Protein AF-A0A5N6KL81-F1 (afdb_monomer_lite)

Foldseek 3Di:
DDDDDDDDDDDDDDDDPDDFDDDPVRHGDPDLPDFDFDDDPPPDTDGDPPRPSVVRVVVCVVVVDFDDDDDDDDDDQPVVVVVCCVPPVCVVVCVQVVCLVVQNKDKDFDWDFDDDPVVQQVDPWNPLAPLDDDACVRTPIGTDDMDIDRDDDPDCCQQPVLAQDAPLPDDPPDDDDLNVVNVVRNPVRVVVNCRRVNPVSCVRPNNPDPDDDDQLLDADTPPDDPCRPPPDDNDPPDPVDDDDDDPPPPPPCPDPVSNDDDTDDDPDDDDDDPVVLVSVLLVLLVVLLPDPDPVVSVVVLVVVCVVPVVSSVSNVVSNVVVNVD

Sequence (325 aa):
MAIKRSIILFVYLGSPETSVYTLTEGVPVADPTTSLRLNTFGLGGLMLFQDTQLIETLAHFARERIPERLDFGGLLESAEAEKLAGSNPDHHKLDLFNAIECGEFPSWTASVQVLELKDAESFRWNIFDMTKIWPHTDVPSRPFGKMTLNKNPTNFFADIEQAAFSPSNMVPGIAPSADPVLQARLSSYPDAARYRLGTNYQQLKSNEPHCSVYAPYQRDGLSSINGNYGSDPNYVRSSFGPLAPVTCKVQTVHDIQHELWSGKLTVFTSEVVDDDFENLVRNVAGDLANVKGERVRREAIEIFRRVDEDLAIRIERKIAELSTQ

Secondary structure (DSSP, 8-state):
----------------SSPPPB-TTS-B-S-TT---EE--TTS-PEEPTT-HHHHHHHHHHTT-PPPPPPP------HHHHHHHHHH-TTHHHHHHHHHHHTT---EEEEEEE---HHHHHTSSS-TT-TT----TTTS-EEEEEEEE-----SSHIIIIIT----TT-PPTT----S-HHHHHHHHHHHHHHHHHH-TTGGGSTTT--SSPP--TTS---TT--SGGGTTS-SSTT-TTSPPPP-----------GGG---PPP--------HHHHHHHHHHHHHHHHT---HHHHHHHHHHHHTT-HHHHHHHHHHHHHHH--

Radius of gyration: 30.17 Å; chains: 1; bounding box: 96×44×81 Å

pLDDT: mean 77.96, std 17.03, range [30.94, 95.94]

Structure (mmCIF, N/CA/C/O backbone):
data_AF-A0A5N6KL81-F1
#
_entry.id   AF-A0A5N6KL81-F1
#
loop_
_atom_site.group_PDB
_atom_site.id
_atom_site.type_symbol
_atom_site.label_atom_id
_atom_site.label_alt_id
_atom_site.label_comp_id
_atom_site.label_asym_id
_atom_site.label_entity_id
_atom_site.label_seq_id
_atom_site.pdbx_PDB_ins_code
_atom_site.Cartn_x
_atom_site.Cartn_y
_atom_site.Cartn_z
_atom_site.occupancy
_atom_site.B_iso_or_equiv
_atom_site.auth_seq_id
_atom_site.auth_comp_id
_atom_site.auth_asym_id
_atom_site.auth_atom_id
_atom_site.pdbx_PDB_model_num
ATOM 1 N N . MET A 1 1 ? 61.238 22.436 -32.288 1.00 36.62 1 MET A N 1
ATOM 2 C CA . MET A 1 1 ? 61.017 21.806 -30.969 1.00 36.62 1 MET A CA 1
ATOM 3 C C . MET A 1 1 ? 59.508 21.694 -30.770 1.00 36.62 1 MET A C 1
ATOM 5 O O . MET A 1 1 ? 58.883 22.658 -30.361 1.00 36.62 1 MET A O 1
ATOM 9 N N . ALA A 1 2 ? 58.898 20.593 -31.220 1.00 35.12 2 ALA A N 1
ATOM 10 C CA . ALA A 1 2 ? 57.443 20.416 -31.231 1.00 35.12 2 ALA A CA 1
ATOM 11 C C . ALA A 1 2 ? 57.069 19.311 -30.237 1.00 35.12 2 ALA A C 1
ATOM 13 O O . ALA A 1 2 ? 57.414 18.148 -30.438 1.00 35.12 2 ALA A O 1
ATOM 14 N N . ILE A 1 3 ? 56.412 19.692 -29.144 1.00 37.53 3 ILE A N 1
ATOM 15 C CA . ILE A 1 3 ? 55.943 18.771 -28.108 1.00 37.53 3 ILE A CA 1
ATOM 16 C C . ILE A 1 3 ? 54.668 18.101 -28.637 1.00 37.53 3 ILE A C 1
ATOM 18 O O . ILE A 1 3 ? 53.599 18.708 -28.648 1.00 37.53 3 ILE A O 1
ATOM 22 N N . LYS A 1 4 ? 54.781 16.852 -29.107 1.00 37.50 4 LYS A N 1
ATOM 23 C CA . LYS A 1 4 ? 53.625 15.991 -29.396 1.00 37.50 4 LYS A CA 1
ATOM 24 C C . LYS A 1 4 ? 52.970 15.602 -28.068 1.00 37.50 4 LYS A C 1
ATOM 26 O O . LYS A 1 4 ? 53.532 14.818 -27.311 1.00 37.50 4 LYS A O 1
ATOM 31 N N . ARG A 1 5 ? 51.788 16.154 -27.781 1.00 41.12 5 ARG A N 1
ATOM 32 C CA . ARG A 1 5 ? 50.906 15.660 -26.715 1.00 41.12 5 ARG A CA 1
ATOM 33 C C . ARG A 1 5 ? 50.128 14.463 -27.260 1.00 41.12 5 ARG A C 1
ATOM 35 O O . ARG A 1 5 ? 49.201 14.643 -28.041 1.00 41.12 5 ARG A O 1
ATOM 42 N N . SER A 1 6 ? 50.533 13.255 -26.882 1.00 35.47 6 SER A N 1
ATOM 43 C CA . SER A 1 6 ? 49.749 12.043 -27.127 1.00 35.47 6 SER A CA 1
ATOM 44 C C . SER A 1 6 ? 48.678 11.925 -26.046 1.00 35.47 6 SER A C 1
ATOM 46 O O . SER A 1 6 ? 49.002 11.733 -24.877 1.00 35.47 6 SER A O 1
ATOM 48 N N . ILE A 1 7 ? 47.410 12.063 -26.431 1.00 40.31 7 ILE A N 1
ATOM 49 C CA . ILE A 1 7 ? 46.267 11.664 -25.606 1.00 40.31 7 ILE A CA 1
ATOM 50 C C . ILE A 1 7 ? 46.115 10.154 -25.800 1.00 40.31 7 ILE A C 1
ATOM 52 O O . ILE A 1 7 ? 45.876 9.698 -26.916 1.00 40.31 7 ILE A O 1
ATOM 56 N N . ILE A 1 8 ? 46.320 9.379 -24.736 1.00 40.06 8 ILE A N 1
ATOM 57 C CA . ILE A 1 8 ? 46.104 7.931 -24.745 1.00 40.06 8 ILE A CA 1
ATOM 58 C C . ILE A 1 8 ? 44.643 7.692 -24.362 1.00 40.06 8 ILE A C 1
ATOM 60 O O . ILE A 1 8 ? 44.251 7.945 -23.225 1.00 40.06 8 ILE A O 1
ATOM 64 N N . LEU A 1 9 ? 43.842 7.237 -25.325 1.00 30.94 9 LEU A N 1
ATOM 65 C CA . LEU A 1 9 ? 42.462 6.809 -25.118 1.00 30.94 9 LEU A CA 1
ATOM 66 C C . LEU A 1 9 ? 42.469 5.288 -24.905 1.00 30.94 9 LEU A C 1
ATOM 68 O O . LEU A 1 9 ? 42.697 4.535 -25.851 1.00 30.94 9 LEU A O 1
ATOM 72 N N . PHE A 1 10 ? 42.257 4.828 -23.672 1.00 42.62 10 PHE A N 1
ATOM 73 C CA . PHE A 1 10 ? 42.014 3.411 -23.406 1.00 42.62 10 PHE A CA 1
ATOM 74 C C . PHE A 1 10 ? 40.527 3.124 -23.611 1.00 42.62 10 PHE A C 1
ATOM 76 O O . PHE A 1 10 ? 39.697 3.506 -22.793 1.00 42.62 10 PHE A O 1
ATOM 83 N N . VAL A 1 11 ? 40.194 2.462 -24.719 1.00 39.22 11 VAL A N 1
ATOM 84 C CA . VAL A 1 11 ? 38.863 1.891 -24.948 1.00 39.22 11 VAL A CA 1
ATOM 85 C C . VAL A 1 11 ? 38.923 0.431 -24.509 1.00 39.22 11 VAL A C 1
ATOM 87 O O . VAL A 1 11 ? 39.579 -0.384 -25.156 1.00 39.22 11 VAL A O 1
ATOM 90 N N . TYR A 1 12 ? 38.279 0.104 -23.390 1.00 43.25 12 TYR A N 1
ATOM 91 C CA . TYR A 1 12 ? 38.151 -1.276 -22.926 1.00 43.25 12 TYR A CA 1
ATOM 92 C C . TYR A 1 12 ? 36.928 -1.908 -23.604 1.00 43.25 12 TYR A C 1
ATOM 94 O O . TYR A 1 12 ? 35.789 -1.629 -23.242 1.00 43.25 12 TYR A O 1
ATOM 102 N N . LEU A 1 13 ? 37.164 -2.717 -24.639 1.00 44.97 13 LEU A N 1
ATOM 103 C CA . LEU A 1 13 ? 36.149 -3.543 -25.299 1.00 44.97 13 LEU A CA 1
ATOM 104 C C . LEU A 1 13 ? 36.269 -4.971 -24.757 1.00 44.97 13 LEU A C 1
ATOM 106 O O . LEU A 1 13 ? 37.043 -5.769 -25.278 1.00 44.97 13 LEU A O 1
ATOM 110 N N . GLY A 1 14 ? 35.529 -5.287 -23.698 1.00 43.25 14 GLY A N 1
ATOM 111 C CA . GLY A 1 14 ? 35.444 -6.649 -23.173 1.00 43.25 14 GLY A CA 1
ATOM 112 C C . GLY A 1 14 ? 34.615 -6.720 -21.897 1.00 43.25 14 GLY A C 1
ATOM 113 O O . GLY A 1 14 ? 34.952 -6.065 -20.917 1.00 43.25 14 GLY A O 1
ATOM 114 N N . SER A 1 15 ? 33.535 -7.506 -21.918 1.00 51.66 15 SER A N 1
ATOM 115 C CA . SER A 1 15 ? 32.770 -7.881 -20.723 1.00 51.66 15 SER A CA 1
ATOM 116 C C . SER A 1 15 ? 33.578 -8.913 -19.927 1.00 51.66 15 SER A C 1
ATOM 118 O O . SER A 1 15 ? 33.842 -9.991 -20.464 1.00 51.66 15 SER A O 1
ATOM 120 N N . PRO A 1 16 ? 34.001 -8.620 -18.684 1.00 48.81 16 PRO A N 1
ATOM 121 C CA . PRO A 1 16 ? 34.624 -9.615 -17.823 1.00 48.81 16 PRO A CA 1
ATOM 122 C C . PRO A 1 16 ? 33.540 -10.434 -17.106 1.00 48.81 16 PRO A C 1
ATOM 124 O O . PRO A 1 16 ? 32.509 -9.892 -16.714 1.00 48.81 16 PRO A O 1
ATOM 127 N N . GLU A 1 17 ? 33.804 -11.721 -16.863 1.00 58.31 17 GLU A N 1
ATOM 128 C CA . GLU A 1 17 ? 32.993 -12.601 -15.994 1.00 58.31 17 GLU A CA 1
ATOM 129 C C . GLU A 1 17 ? 32.935 -12.116 -14.527 1.00 58.31 17 GLU A C 1
ATOM 131 O O . GLU A 1 17 ? 32.157 -12.621 -13.721 1.00 58.31 17 GLU A O 1
ATOM 136 N N . THR A 1 18 ? 33.738 -11.110 -14.175 1.00 63.47 18 THR A N 1
ATOM 137 C CA . THR A 1 18 ? 33.759 -10.438 -12.874 1.00 63.47 18 THR A CA 1
ATOM 138 C C . THR A 1 18 ? 33.223 -9.013 -13.000 1.00 63.47 18 THR A C 1
ATOM 140 O O . THR A 1 18 ? 33.783 -8.213 -13.753 1.00 63.47 18 THR A O 1
ATOM 143 N N . SER A 1 19 ? 32.184 -8.676 -12.231 1.00 75.50 19 SER A N 1
ATOM 144 C CA . SER A 1 19 ? 31.631 -7.319 -12.159 1.00 75.50 19 SER A CA 1
ATOM 145 C C . SER A 1 19 ? 32.709 -6.311 -11.744 1.00 75.50 19 SER A C 1
ATOM 147 O O . SER A 1 19 ? 33.263 -6.400 -10.649 1.00 75.50 19 SER A O 1
ATOM 149 N N . VAL A 1 20 ? 33.012 -5.353 -12.622 1.00 83.56 20 VAL A N 1
ATOM 150 C CA . VAL A 1 20 ? 33.947 -4.250 -12.355 1.00 83.56 20 VAL A CA 1
ATOM 151 C C . VAL A 1 20 ? 33.154 -3.069 -11.806 1.00 83.56 20 VAL A C 1
ATOM 153 O O . VAL A 1 20 ? 32.096 -2.745 -12.339 1.00 83.56 20 VAL A O 1
ATOM 156 N N . TYR A 1 21 ? 33.651 -2.427 -10.747 1.00 85.25 21 TYR A N 1
ATOM 157 C CA . TYR A 1 21 ? 33.033 -1.214 -10.215 1.00 85.25 21 TYR A CA 1
ATOM 158 C C . TYR A 1 21 ? 33.169 -0.064 -11.224 1.00 85.25 21 TYR A C 1
ATOM 160 O O . TYR A 1 21 ? 34.264 0.225 -11.717 1.00 85.25 21 TYR A O 1
ATOM 168 N N . THR A 1 22 ? 32.051 0.587 -11.535 1.00 88.06 22 THR A N 1
ATOM 169 C CA . THR A 1 22 ? 31.985 1.702 -12.482 1.00 88.06 22 THR A CA 1
ATOM 170 C C . THR A 1 22 ? 31.224 2.877 -11.883 1.00 88.06 22 THR A C 1
ATOM 172 O O . THR A 1 22 ? 30.391 2.703 -10.995 1.00 88.06 22 THR A O 1
ATOM 175 N N . LEU A 1 23 ? 31.461 4.069 -12.427 1.00 84.38 23 LEU A N 1
ATOM 176 C CA . LEU A 1 23 ? 30.524 5.190 -12.308 1.00 84.38 23 LEU A CA 1
ATOM 177 C C . LEU A 1 23 ? 29.217 4.877 -13.058 1.00 84.38 23 LEU A C 1
ATOM 179 O O . LEU A 1 23 ? 29.181 3.957 -13.882 1.00 84.38 23 LEU A O 1
ATOM 183 N N . THR A 1 24 ? 28.164 5.663 -12.830 1.00 83.19 24 THR A N 1
ATOM 184 C CA . THR A 1 24 ? 26.855 5.512 -13.503 1.00 83.19 24 THR A CA 1
ATOM 185 C C . THR A 1 24 ? 26.972 5.639 -15.024 1.00 83.19 24 THR A C 1
ATOM 187 O O . THR A 1 24 ? 26.259 4.964 -15.759 1.00 83.19 24 THR A O 1
ATOM 190 N N . GLU A 1 25 ? 27.943 6.415 -15.511 1.00 84.38 25 GLU A N 1
ATOM 191 C CA . GLU A 1 25 ? 28.260 6.552 -16.942 1.00 84.38 25 GLU A CA 1
ATOM 192 C C . GLU A 1 25 ? 29.046 5.352 -17.522 1.00 84.38 25 GLU A C 1
ATOM 194 O O . GLU A 1 25 ? 29.465 5.368 -18.679 1.00 84.38 25 GLU A O 1
ATOM 199 N N . GLY A 1 26 ? 29.302 4.309 -16.723 1.00 84.12 26 GLY A N 1
ATOM 200 C CA . GLY A 1 26 ? 29.992 3.087 -17.146 1.00 84.12 26 GLY A CA 1
ATOM 201 C C . GLY A 1 26 ? 31.523 3.176 -17.169 1.00 84.12 26 GLY A C 1
ATOM 202 O O . GLY A 1 26 ? 32.180 2.271 -17.681 1.00 84.12 26 GLY A O 1
ATOM 203 N N . VAL A 1 27 ? 32.119 4.239 -16.616 1.00 84.50 27 VAL A N 1
ATOM 204 C CA . VAL A 1 27 ? 33.583 4.394 -16.528 1.00 84.50 27 VAL A CA 1
ATOM 205 C C . VAL A 1 27 ? 34.137 3.538 -15.379 1.00 84.50 27 VAL A C 1
ATOM 207 O O . VAL A 1 27 ? 33.724 3.754 -14.238 1.00 84.50 27 VAL A O 1
ATOM 210 N N . PRO A 1 28 ? 35.078 2.604 -15.627 1.00 86.88 28 PRO A N 1
ATOM 211 C CA . PRO A 1 28 ? 35.679 1.785 -14.575 1.00 86.88 28 PRO A CA 1
ATOM 212 C C . PRO A 1 28 ? 36.484 2.604 -13.567 1.00 86.88 28 PRO A C 1
ATOM 214 O O . PRO A 1 28 ? 37.264 3.481 -13.944 1.00 86.88 28 PRO A O 1
ATOM 217 N N . VAL A 1 29 ? 36.349 2.260 -12.289 1.00 82.31 29 VAL A N 1
ATOM 218 C CA . VAL A 1 29 ? 37.084 2.876 -11.182 1.00 82.31 29 VAL A CA 1
ATOM 219 C C . VAL A 1 29 ? 37.847 1.794 -10.426 1.00 82.31 29 VAL A C 1
ATOM 221 O O . VAL A 1 29 ? 37.312 0.730 -10.126 1.00 82.31 29 VAL A O 1
ATOM 224 N N . ALA A 1 30 ? 39.115 2.073 -10.122 1.00 80.88 30 ALA A N 1
ATOM 225 C CA . ALA A 1 30 ? 40.011 1.097 -9.506 1.00 80.88 30 ALA A CA 1
ATOM 226 C C . ALA A 1 30 ? 39.645 0.759 -8.049 1.00 80.88 30 ALA A C 1
ATOM 228 O O . ALA A 1 30 ? 39.826 -0.385 -7.643 1.00 80.88 30 ALA A O 1
ATOM 229 N N . ASP A 1 31 ? 39.144 1.728 -7.272 1.00 80.94 31 ASP A N 1
ATOM 230 C CA . ASP A 1 31 ? 38.762 1.520 -5.870 1.00 80.94 31 ASP A CA 1
ATOM 231 C C . ASP A 1 31 ? 37.564 2.412 -5.465 1.00 80.94 31 ASP A C 1
ATOM 233 O O . ASP A 1 31 ? 37.686 3.646 -5.481 1.00 80.94 31 ASP A O 1
ATOM 237 N N . PRO A 1 32 ? 36.419 1.824 -5.056 1.00 81.94 32 PRO A N 1
ATOM 238 C CA . PRO A 1 32 ? 35.216 2.561 -4.665 1.00 81.94 32 PRO A CA 1
ATOM 239 C C . PRO A 1 32 ? 35.374 3.386 -3.378 1.00 81.94 32 PRO A C 1
ATOM 241 O O . PRO A 1 32 ? 34.552 4.260 -3.111 1.00 81.94 32 PRO A O 1
ATOM 244 N N . THR A 1 33 ? 36.407 3.130 -2.571 1.00 82.94 33 THR A N 1
ATOM 245 C CA . THR A 1 33 ? 36.606 3.773 -1.258 1.00 82.94 33 THR A CA 1
ATOM 246 C C . THR A 1 33 ? 37.511 5.003 -1.308 1.00 82.94 33 THR A C 1
ATOM 248 O O . THR A 1 33 ? 37.699 5.696 -0.302 1.00 82.94 33 THR A O 1
ATOM 251 N N . THR A 1 34 ? 38.087 5.288 -2.474 1.00 81.69 34 THR A N 1
ATOM 252 C CA . THR A 1 34 ? 39.051 6.374 -2.637 1.00 81.69 34 THR A CA 1
ATOM 253 C C . THR A 1 34 ? 38.372 7.704 -2.948 1.00 81.69 34 THR A C 1
ATOM 255 O O . THR A 1 34 ? 37.295 7.762 -3.528 1.00 81.69 34 THR A O 1
ATOM 258 N N . SER A 1 35 ? 39.016 8.793 -2.522 1.00 83.12 35 SER A N 1
ATOM 259 C CA . SER A 1 35 ? 38.664 10.157 -2.928 1.00 83.12 35 SER A CA 1
ATOM 260 C C . SER A 1 35 ? 39.922 10.870 -3.404 1.00 83.12 35 SER A C 1
ATOM 262 O O . SER A 1 35 ? 41.006 10.687 -2.839 1.00 83.12 35 SER A O 1
ATOM 264 N N . LEU A 1 36 ? 39.794 11.691 -4.440 1.00 81.06 36 LEU A N 1
ATOM 265 C CA . LEU A 1 36 ? 40.880 12.496 -4.973 1.00 81.06 36 LEU A CA 1
ATOM 266 C C . LEU A 1 36 ? 41.146 13.670 -4.034 1.00 81.06 36 LEU A C 1
ATOM 268 O O . LEU A 1 36 ? 40.322 14.570 -3.852 1.00 81.06 36 LEU A O 1
ATOM 272 N N . ARG A 1 37 ? 42.339 13.668 -3.443 1.00 83.06 37 ARG A N 1
ATOM 273 C CA . ARG A 1 37 ? 42.781 14.697 -2.501 1.00 83.06 37 ARG A CA 1
ATOM 274 C C . ARG A 1 37 ? 44.093 15.307 -2.958 1.00 83.06 37 ARG A C 1
ATOM 276 O O . ARG A 1 37 ? 44.993 14.603 -3.412 1.00 83.06 37 ARG A O 1
ATOM 283 N N . LEU A 1 38 ? 44.226 16.617 -2.787 1.00 78.62 38 LEU A N 1
ATOM 284 C CA . LEU A 1 38 ? 45.513 17.290 -2.864 1.00 78.62 38 LEU A CA 1
ATOM 285 C C . LEU A 1 38 ? 46.236 17.091 -1.533 1.00 78.62 38 LEU A C 1
ATOM 287 O O . LEU A 1 38 ? 45.752 17.525 -0.487 1.00 78.62 38 LEU A O 1
ATOM 291 N N . ASN A 1 39 ? 47.392 16.433 -1.568 1.00 71.88 39 ASN A N 1
ATOM 292 C CA . ASN A 1 39 ? 48.193 16.228 -0.369 1.00 71.88 39 ASN A CA 1
ATOM 293 C C . ASN A 1 39 ? 48.856 17.548 0.055 1.00 71.88 39 ASN A C 1
ATOM 295 O O . ASN A 1 39 ? 49.778 18.033 -0.601 1.00 71.88 39 ASN A O 1
ATOM 299 N N . THR A 1 40 ? 48.377 18.130 1.149 1.00 63.59 40 THR A N 1
ATOM 300 C CA . THR A 1 40 ? 48.987 19.279 1.818 1.00 63.59 40 THR A CA 1
ATOM 301 C C . THR A 1 40 ? 49.906 18.767 2.922 1.00 63.59 40 THR A C 1
ATOM 303 O O . THR A 1 40 ? 49.458 18.116 3.862 1.00 63.59 40 THR A O 1
ATOM 306 N N . PHE A 1 41 ? 51.210 19.029 2.793 1.00 56.69 41 PHE A N 1
ATOM 307 C CA . PHE A 1 41 ? 52.242 18.571 3.728 1.00 56.69 41 PHE A CA 1
ATOM 308 C C . PHE A 1 41 ? 51.881 18.900 5.193 1.00 56.69 41 PHE A C 1
ATOM 310 O O . PHE A 1 41 ? 52.029 20.036 5.635 1.00 56.69 41 PHE A O 1
ATOM 317 N N . GLY A 1 42 ? 51.431 17.893 5.950 1.00 61.25 42 GLY A N 1
ATOM 318 C CA . GLY A 1 42 ? 51.283 17.938 7.413 1.00 61.25 42 GLY A CA 1
ATOM 319 C C . GLY A 1 42 ? 49.920 18.366 7.978 1.00 61.25 42 GLY A C 1
AT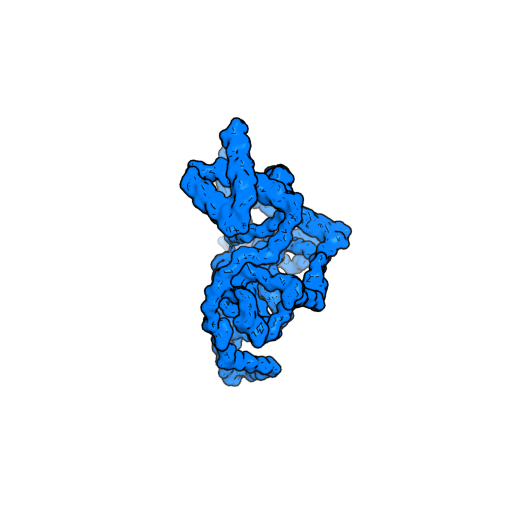OM 320 O O . GLY A 1 42 ? 49.716 18.242 9.181 1.00 61.25 42 GLY A O 1
ATOM 321 N N . LEU A 1 43 ? 48.971 18.808 7.152 1.00 55.25 43 LEU A N 1
ATOM 322 C CA . LEU A 1 43 ? 47.602 19.172 7.552 1.00 55.25 43 LEU A CA 1
ATOM 323 C C . LEU A 1 43 ? 46.666 18.526 6.532 1.00 55.25 43 LEU A C 1
ATOM 325 O O . LEU A 1 43 ? 46.776 18.864 5.359 1.00 55.25 43 LEU A O 1
ATOM 329 N N . GLY A 1 44 ? 45.834 17.565 6.954 1.00 60.25 44 GLY A N 1
ATOM 330 C CA . GLY A 1 44 ? 45.055 16.652 6.097 1.00 60.25 44 GLY A CA 1
ATOM 331 C C . GLY A 1 44 ? 44.604 17.204 4.732 1.00 60.25 44 GLY A C 1
ATOM 332 O O . GLY A 1 44 ? 44.176 18.346 4.619 1.00 60.25 44 GLY A O 1
ATOM 333 N N . GLY A 1 45 ? 44.717 16.375 3.688 1.00 75.38 45 GLY A N 1
ATOM 334 C CA . GLY A 1 45 ? 44.542 16.797 2.294 1.00 75.38 45 GLY A CA 1
ATOM 335 C C . GLY A 1 45 ? 43.157 17.360 1.951 1.00 75.38 45 GLY A C 1
ATOM 336 O O . GLY A 1 45 ? 42.134 16.851 2.412 1.00 75.38 45 GLY A O 1
ATOM 337 N N . LEU A 1 46 ? 43.137 18.379 1.089 1.00 78.44 46 LEU A N 1
ATOM 338 C CA . LEU A 1 46 ? 41.917 18.999 0.563 1.00 78.44 46 LEU A CA 1
ATOM 339 C C . LEU A 1 46 ? 41.288 18.110 -0.516 1.00 78.44 46 LEU A C 1
ATOM 341 O O . LEU A 1 46 ? 41.989 17.659 -1.422 1.00 78.44 46 LEU A O 1
ATOM 345 N N . MET A 1 47 ? 39.975 17.879 -0.451 1.00 83.00 47 MET A N 1
ATOM 346 C CA . MET A 1 47 ? 39.262 17.149 -1.507 1.00 83.00 47 MET A CA 1
ATOM 347 C C . MET A 1 47 ? 39.156 17.996 -2.773 1.00 83.00 47 MET A C 1
ATOM 349 O O . MET A 1 47 ? 38.943 19.209 -2.712 1.00 83.00 47 MET A O 1
ATOM 353 N N . LEU A 1 48 ? 39.313 17.354 -3.926 1.00 80.44 48 LEU A N 1
ATOM 354 C CA . LEU A 1 48 ? 39.224 18.023 -5.216 1.00 80.44 48 LEU A CA 1
ATOM 355 C C . LEU A 1 48 ? 37.782 17.999 -5.723 1.00 80.44 48 LEU A C 1
ATOM 357 O O . LEU A 1 48 ? 37.156 16.950 -5.786 1.00 80.44 48 LEU A O 1
ATOM 361 N N . PHE A 1 49 ? 37.277 19.147 -6.176 1.00 84.19 49 PHE A N 1
ATOM 362 C CA . PHE A 1 49 ? 35.942 19.240 -6.784 1.00 84.19 49 PHE A CA 1
ATOM 363 C C . PHE A 1 49 ? 35.816 18.450 -8.101 1.00 84.19 49 PHE A C 1
ATOM 365 O O . PHE A 1 49 ? 34.719 18.167 -8.557 1.00 84.19 49 PHE A O 1
ATOM 372 N N . GLN A 1 50 ? 36.936 18.075 -8.723 1.00 85.12 50 GLN A N 1
ATOM 373 C CA . GLN A 1 50 ? 36.942 17.224 -9.916 1.00 85.12 50 GLN A CA 1
ATOM 374 C C . GLN A 1 50 ? 36.725 15.731 -9.604 1.00 85.12 50 GLN A C 1
ATOM 376 O O . GLN A 1 50 ? 36.742 14.919 -10.524 1.00 85.12 50 GLN A O 1
ATOM 381 N N . ASP A 1 51 ? 36.586 15.356 -8.327 1.00 84.06 51 ASP A N 1
ATOM 382 C CA . ASP A 1 51 ? 36.273 13.989 -7.910 1.00 84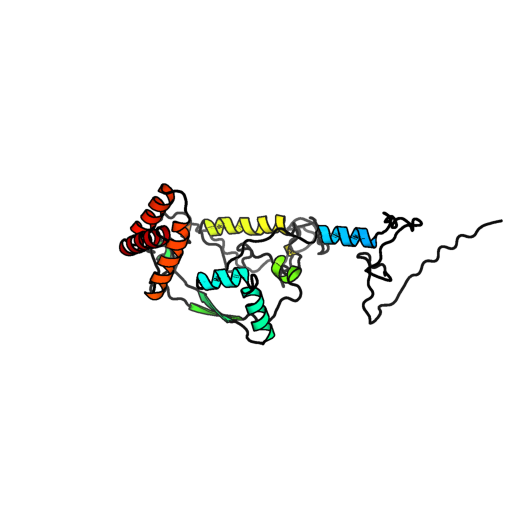.06 51 ASP A CA 1
ATOM 383 C C . ASP A 1 51 ? 34.817 13.642 -8.244 1.00 84.06 51 ASP A C 1
ATOM 385 O O . ASP A 1 51 ? 33.900 13.802 -7.435 1.00 84.06 51 ASP A O 1
ATOM 389 N N . THR A 1 52 ? 34.603 13.194 -9.479 1.00 85.44 52 THR A N 1
ATOM 390 C CA . THR A 1 52 ? 33.276 12.826 -9.974 1.00 85.44 52 THR A CA 1
ATOM 391 C C . THR A 1 52 ? 32.707 11.614 -9.242 1.00 85.44 52 THR A C 1
ATOM 393 O O . THR A 1 52 ? 31.505 11.583 -9.012 1.00 85.44 52 THR A O 1
ATOM 396 N N . GLN A 1 53 ? 33.549 10.671 -8.801 1.00 84.75 53 GLN A N 1
ATOM 397 C CA . GLN A 1 53 ? 33.128 9.490 -8.038 1.00 84.75 53 GLN A CA 1
ATOM 398 C C . GLN A 1 53 ? 32.484 9.882 -6.709 1.00 84.75 53 GLN A C 1
ATOM 400 O O . GLN A 1 53 ? 31.375 9.443 -6.388 1.00 84.75 53 GLN A O 1
ATOM 405 N N . LEU A 1 54 ? 33.167 10.727 -5.933 1.00 84.00 54 LEU A N 1
ATOM 406 C CA . LEU A 1 54 ? 32.663 11.170 -4.638 1.00 84.00 54 LEU A CA 1
ATOM 407 C C . LEU A 1 54 ? 31.398 12.020 -4.791 1.00 84.00 54 LEU A C 1
ATOM 409 O O . LEU A 1 54 ? 30.435 11.829 -4.048 1.00 84.00 54 LEU A O 1
ATOM 413 N N . ILE A 1 55 ? 31.389 12.947 -5.754 1.00 85.25 55 ILE A N 1
ATOM 414 C CA . ILE A 1 55 ? 30.237 13.821 -6.007 1.00 85.25 55 ILE A CA 1
ATOM 415 C C . ILE A 1 55 ? 29.008 13.000 -6.387 1.00 85.25 55 ILE A C 1
ATOM 417 O O . ILE A 1 55 ? 27.936 13.228 -5.833 1.00 85.25 55 ILE A O 1
ATOM 421 N N . GLU A 1 56 ? 29.156 12.043 -7.298 1.00 83.06 56 GLU A N 1
ATOM 422 C CA . GLU A 1 56 ? 28.067 11.185 -7.759 1.00 83.06 56 GLU A CA 1
ATOM 423 C C . GLU A 1 56 ? 27.510 10.317 -6.625 1.00 83.06 56 GLU A C 1
ATOM 425 O O . GLU A 1 56 ? 26.300 10.306 -6.393 1.00 83.06 56 GLU A O 1
ATOM 430 N N . THR A 1 57 ? 28.392 9.679 -5.850 1.00 83.06 57 THR A N 1
ATOM 431 C CA . THR A 1 57 ? 28.005 8.840 -4.705 1.00 83.06 57 THR A CA 1
ATOM 432 C C . THR A 1 57 ? 27.211 9.642 -3.671 1.00 83.06 57 THR A C 1
ATOM 434 O O . THR A 1 57 ? 26.139 9.220 -3.236 1.00 83.06 57 THR A O 1
ATOM 437 N N . LEU A 1 58 ? 27.692 10.837 -3.307 1.00 85.06 58 LEU A N 1
ATOM 438 C CA . LEU A 1 58 ? 26.998 11.718 -2.363 1.00 85.06 58 LEU A CA 1
ATOM 439 C C . LEU A 1 58 ? 25.689 12.267 -2.941 1.00 85.06 58 LEU A C 1
ATOM 441 O O . LEU A 1 58 ? 24.700 12.385 -2.216 1.00 85.06 58 LEU A O 1
ATOM 445 N N . ALA A 1 59 ? 25.660 12.600 -4.234 1.00 80.12 59 ALA A N 1
ATOM 446 C CA . ALA A 1 59 ? 24.468 13.115 -4.896 1.00 80.12 59 ALA A CA 1
ATOM 447 C C . ALA A 1 59 ? 23.349 12.069 -4.972 1.00 80.12 59 ALA A C 1
ATOM 449 O O . ALA A 1 59 ? 22.183 12.442 -4.798 1.00 80.12 59 ALA A O 1
ATOM 450 N N . HIS A 1 60 ? 23.700 10.800 -5.201 1.00 80.88 60 HIS A N 1
ATOM 451 C CA . HIS A 1 60 ? 22.760 9.683 -5.200 1.00 80.88 60 HIS A CA 1
ATOM 452 C C . HIS A 1 60 ? 22.279 9.367 -3.781 1.00 80.88 60 HIS A C 1
ATOM 454 O O . HIS A 1 60 ? 21.074 9.340 -3.540 1.00 80.88 60 HIS A O 1
ATOM 460 N N . PHE A 1 61 ? 23.197 9.222 -2.818 1.00 80.38 61 PHE A N 1
ATOM 461 C CA . PHE A 1 61 ? 22.859 8.955 -1.414 1.00 80.38 61 PHE A CA 1
ATOM 462 C C . PHE A 1 61 ? 21.911 10.014 -0.831 1.00 80.38 61 PHE A C 1
ATOM 464 O O . PHE A 1 61 ? 20.909 9.690 -0.198 1.00 80.38 61 PHE A O 1
ATOM 471 N N . ALA A 1 62 ? 22.158 11.296 -1.121 1.00 63.00 62 ALA A N 1
ATOM 472 C CA . ALA A 1 62 ? 21.303 12.393 -0.667 1.00 63.00 62 ALA A CA 1
ATOM 473 C C . ALA A 1 62 ? 19.873 12.370 -1.251 1.00 63.00 62 ALA A C 1
ATOM 475 O O . ALA A 1 62 ? 19.025 13.135 -0.793 1.00 63.00 62 ALA A O 1
ATOM 476 N N . ARG A 1 63 ? 19.600 11.540 -2.267 1.00 78.00 63 ARG A N 1
ATOM 477 C CA . ARG A 1 63 ? 18.318 11.454 -2.993 1.00 78.00 63 ARG A CA 1
ATOM 478 C C . ARG A 1 63 ? 17.701 10.056 -2.982 1.00 78.00 63 ARG A C 1
ATOM 480 O O . ARG A 1 63 ? 16.726 9.824 -3.685 1.00 78.00 63 ARG A O 1
ATOM 487 N N . GLU A 1 64 ? 18.247 9.141 -2.187 1.00 67.44 64 GLU A N 1
ATOM 488 C CA . GLU A 1 64 ? 17.742 7.770 -2.088 1.00 67.44 64 GLU A CA 1
ATOM 489 C C . GLU A 1 64 ? 16.339 7.718 -1.464 1.00 67.44 64 GLU A C 1
ATOM 491 O O . GLU A 1 64 ? 15.504 6.901 -1.846 1.00 67.44 64 GLU A O 1
ATOM 496 N N . ARG A 1 65 ? 16.050 8.619 -0.517 1.00 66.81 65 ARG A N 1
ATOM 497 C CA . ARG A 1 65 ? 14.764 8.632 0.182 1.00 66.81 65 ARG A CA 1
ATOM 498 C C . ARG A 1 65 ? 13.654 9.221 -0.682 1.00 66.81 65 ARG A C 1
ATOM 500 O O . ARG A 1 65 ? 13.724 10.374 -1.103 1.00 66.81 65 ARG A O 1
ATOM 507 N N . ILE A 1 66 ? 12.587 8.446 -0.841 1.00 65.94 66 ILE A N 1
ATOM 508 C CA . ILE A 1 66 ? 11.286 8.905 -1.338 1.00 65.94 66 ILE A CA 1
ATOM 509 C C . ILE A 1 66 ? 10.324 9.122 -0.158 1.00 65.94 66 ILE A C 1
ATOM 511 O O . ILE 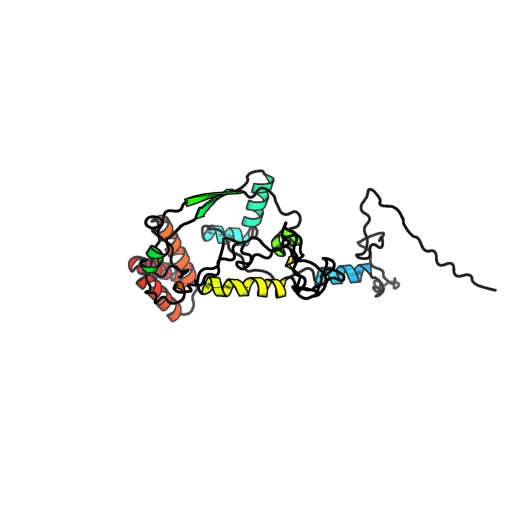A 1 66 ? 10.548 8.546 0.909 1.00 65.94 66 ILE A O 1
ATOM 515 N N . PRO A 1 67 ? 9.266 9.942 -0.308 1.00 60.81 67 PRO A N 1
ATOM 516 C CA . PRO A 1 67 ? 8.269 10.124 0.747 1.00 60.81 67 PRO A CA 1
ATOM 517 C C . PRO A 1 67 ? 7.635 8.792 1.181 1.00 60.81 67 PRO A C 1
ATOM 519 O O . PRO A 1 67 ? 7.227 7.993 0.332 1.00 60.81 67 PRO A O 1
ATOM 522 N N . GLU A 1 68 ? 7.550 8.580 2.496 1.00 47.03 68 GLU A N 1
ATOM 523 C CA . GLU A 1 68 ? 7.043 7.354 3.126 1.00 47.03 68 GLU A CA 1
ATOM 524 C C . GLU A 1 68 ? 5.510 7.227 3.054 1.00 47.03 68 GLU A C 1
ATOM 526 O O . GLU A 1 68 ? 4.786 8.200 2.818 1.00 47.03 68 GLU A O 1
ATOM 531 N N . ARG A 1 69 ? 5.009 6.002 3.244 1.00 45.31 69 ARG A N 1
ATOM 532 C CA . ARG A 1 69 ? 3.578 5.701 3.396 1.00 45.31 69 ARG A CA 1
ATOM 533 C C . ARG A 1 69 ? 3.238 5.425 4.860 1.00 45.31 69 ARG A C 1
ATOM 535 O O . ARG A 1 69 ? 4.106 5.100 5.657 1.00 45.31 69 ARG A O 1
ATOM 542 N N . LEU A 1 70 ? 1.953 5.554 5.187 1.00 33.34 70 LEU A N 1
ATOM 543 C CA . LEU A 1 70 ? 1.404 5.185 6.489 1.00 33.34 70 LEU A CA 1
ATOM 544 C C . LEU A 1 70 ? 0.923 3.727 6.436 1.00 33.34 70 LEU A C 1
ATOM 546 O O . LEU A 1 70 ? 0.129 3.377 5.558 1.00 33.34 70 LEU A O 1
ATOM 550 N N . ASP A 1 71 ? 1.424 2.907 7.358 1.00 35.91 71 ASP A N 1
ATOM 551 C CA . ASP A 1 71 ? 1.250 1.450 7.376 1.00 35.91 71 ASP A CA 1
ATOM 552 C C . ASP A 1 71 ? 0.032 0.974 8.190 1.00 35.91 71 ASP A C 1
ATOM 554 O O . ASP A 1 71 ? -0.499 1.685 9.044 1.00 35.91 71 ASP A O 1
ATOM 558 N N . PHE A 1 72 ? -0.386 -0.271 7.929 1.00 31.23 72 PHE A N 1
ATOM 559 C CA . PHE A 1 72 ? -1.424 -1.012 8.657 1.00 31.23 72 PHE A CA 1
ATOM 560 C C . PHE A 1 72 ? -0.814 -2.282 9.278 1.00 31.23 72 PHE A C 1
ATOM 562 O O . PHE A 1 72 ? -0.120 -3.027 8.588 1.00 31.23 72 PHE A O 1
ATOM 569 N N . GLY A 1 73 ? -1.070 -2.531 10.568 1.00 33.06 73 GLY A N 1
ATOM 570 C CA . GLY A 1 73 ? -0.496 -3.643 11.342 1.00 33.06 73 GLY A CA 1
ATOM 571 C C . GLY A 1 73 ? -1.512 -4.721 11.740 1.00 33.06 73 GLY A C 1
ATOM 572 O O . GLY A 1 73 ? -2.716 -4.471 11.768 1.00 33.06 73 GLY A O 1
ATOM 573 N N . GLY A 1 74 ? -1.008 -5.925 12.033 1.00 44.78 74 GLY A N 1
ATOM 574 C CA . GLY A 1 74 ? -1.781 -7.057 12.559 1.00 44.78 74 GLY A CA 1
ATOM 575 C C . GLY A 1 74 ? -2.168 -6.911 14.037 1.00 44.78 74 GLY A C 1
ATOM 576 O O . GLY A 1 74 ? -1.771 -5.959 14.706 1.00 44.78 74 GLY A O 1
ATOM 577 N N . LEU A 1 75 ? -2.959 -7.864 14.538 1.00 51.72 75 LEU A N 1
ATOM 578 C CA . LEU A 1 75 ? -3.481 -7.867 15.908 1.00 51.72 75 LEU A CA 1
ATOM 579 C C . LEU A 1 75 ? -2.483 -8.550 16.859 1.00 51.72 75 LEU A C 1
ATOM 581 O O . LEU A 1 75 ? -2.210 -9.738 16.717 1.00 51.72 75 LEU A O 1
ATOM 585 N N . LEU A 1 76 ? -1.962 -7.792 17.824 1.00 64.25 76 LEU A N 1
ATOM 586 C CA . LEU A 1 76 ? -1.133 -8.255 18.941 1.00 64.25 76 LEU A CA 1
ATOM 587 C C . LEU A 1 76 ? -1.764 -7.776 20.254 1.00 64.25 76 LEU A C 1
ATOM 589 O O . LEU A 1 76 ? -2.409 -6.725 20.294 1.00 64.25 76 LEU A O 1
ATOM 593 N N . GLU A 1 77 ? -1.550 -8.518 21.338 1.00 71.81 77 GLU A N 1
ATOM 594 C CA . GLU A 1 77 ? -1.889 -8.055 22.686 1.00 71.81 77 GLU A CA 1
ATOM 595 C C . GLU A 1 77 ? -1.109 -6.781 23.030 1.00 71.81 77 GLU A C 1
ATOM 597 O O . GLU A 1 77 ? 0.076 -6.678 22.726 1.00 71.81 77 GLU A O 1
ATOM 602 N N . SER A 1 78 ? -1.743 -5.816 23.703 1.00 72.62 78 SER A N 1
ATOM 603 C CA . SER A 1 78 ? -1.175 -4.464 23.885 1.00 72.62 78 SER A CA 1
ATOM 604 C C . SER A 1 78 ? 0.224 -4.463 24.530 1.00 72.62 78 SER A C 1
ATOM 606 O O . SER A 1 78 ? 1.151 -3.834 24.019 1.00 72.62 78 SER A O 1
ATOM 608 N N . ALA A 1 79 ? 0.425 -5.254 25.590 1.00 79.38 79 ALA A N 1
ATOM 609 C CA . ALA A 1 79 ? 1.721 -5.353 26.268 1.00 79.38 79 ALA A CA 1
ATOM 610 C 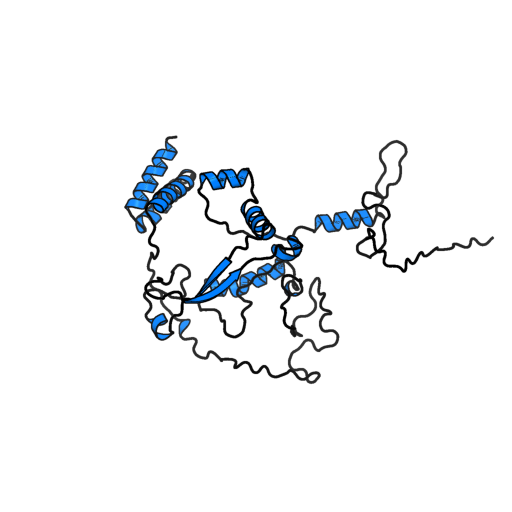C . ALA A 1 79 ? 2.801 -6.050 25.415 1.00 79.38 79 ALA A C 1
ATOM 612 O O . ALA A 1 79 ? 3.989 -5.732 25.505 1.00 79.38 79 ALA A O 1
ATOM 613 N N . GLU A 1 80 ? 2.399 -7.015 24.589 1.00 80.12 80 GLU A N 1
ATOM 614 C CA . GLU A 1 80 ? 3.305 -7.702 23.672 1.00 80.12 80 GLU A CA 1
ATOM 615 C C . GLU A 1 80 ? 3.679 -6.796 22.497 1.00 80.12 80 GLU A C 1
ATOM 617 O O . GLU A 1 80 ? 4.856 -6.701 22.150 1.00 80.12 80 GLU A O 1
ATOM 622 N N . ALA A 1 81 ? 2.705 -6.060 21.958 1.00 80.94 81 ALA A N 1
ATOM 623 C CA . ALA A 1 81 ? 2.900 -5.070 20.911 1.00 80.94 81 ALA A CA 1
ATOM 624 C C . ALA A 1 81 ? 3.887 -3.978 21.343 1.00 80.94 81 ALA A C 1
ATOM 626 O O . ALA A 1 81 ? 4.801 -3.658 20.588 1.00 80.94 81 ALA A O 1
ATOM 627 N N . GLU A 1 82 ? 3.769 -3.452 22.567 1.00 82.50 82 GLU A N 1
ATOM 628 C CA . GLU A 1 82 ? 4.697 -2.444 23.099 1.00 82.50 82 GLU A CA 1
ATOM 629 C C . GLU A 1 82 ? 6.124 -2.996 23.228 1.00 82.50 82 GLU A C 1
ATOM 631 O O . GLU A 1 82 ? 7.100 -2.369 22.804 1.00 82.50 82 GLU A O 1
ATOM 636 N N . LYS A 1 83 ? 6.259 -4.219 23.752 1.00 85.69 83 LYS A N 1
ATOM 637 C CA . LYS A 1 83 ? 7.558 -4.887 23.867 1.00 85.69 83 LYS A CA 1
ATOM 638 C C . LYS A 1 83 ? 8.186 -5.134 22.497 1.00 85.69 83 LYS A C 1
ATOM 640 O O . LYS A 1 83 ? 9.390 -4.916 22.328 1.00 85.69 83 LYS A O 1
ATOM 645 N N . LEU A 1 84 ? 7.408 -5.612 21.529 1.00 83.25 84 LEU A N 1
ATOM 646 C CA . LEU A 1 84 ? 7.880 -5.880 20.171 1.00 83.25 84 LEU A CA 1
ATOM 647 C C . LEU A 1 84 ? 8.225 -4.584 19.440 1.00 83.25 84 LEU A C 1
ATOM 649 O O . LEU A 1 84 ? 9.282 -4.526 18.825 1.00 83.25 84 LEU A O 1
ATOM 653 N N . ALA A 1 85 ? 7.443 -3.518 19.605 1.00 83.25 85 ALA A N 1
ATOM 654 C CA . ALA A 1 85 ? 7.754 -2.209 19.035 1.00 83.25 85 ALA A CA 1
ATOM 655 C C . ALA A 1 85 ? 9.127 -1.681 19.493 1.00 83.25 85 ALA A C 1
ATOM 657 O O . ALA A 1 85 ? 9.847 -1.077 18.700 1.00 83.25 85 ALA A O 1
ATOM 658 N N . GLY A 1 86 ? 9.518 -1.940 20.748 1.00 84.50 86 GLY A N 1
ATOM 659 C CA . GLY A 1 86 ? 10.837 -1.564 21.268 1.00 84.50 86 GLY A CA 1
ATOM 660 C C . GLY A 1 86 ? 11.969 -2.539 20.921 1.00 84.50 86 GLY A C 1
ATOM 661 O O . GLY A 1 86 ? 13.094 -2.111 20.668 1.00 84.50 86 GLY A O 1
ATOM 662 N N . SER A 1 87 ? 11.703 -3.847 20.934 1.00 90.62 87 SER A N 1
ATOM 663 C CA . SER A 1 87 ? 12.743 -4.879 20.764 1.00 90.62 87 SER A CA 1
ATOM 664 C C . SER A 1 87 ? 12.978 -5.303 19.314 1.00 90.62 87 SER A C 1
ATOM 666 O O . SER A 1 87 ? 14.104 -5.650 18.962 1.00 90.62 87 SER A O 1
ATOM 668 N N . ASN A 1 88 ? 11.942 -5.279 18.477 1.00 87.06 88 ASN A N 1
ATOM 669 C CA . ASN A 1 88 ? 11.991 -5.635 17.064 1.00 87.06 88 ASN A CA 1
ATOM 670 C C . ASN A 1 88 ? 10.901 -4.875 16.273 1.00 87.06 88 ASN A C 1
ATOM 672 O O . ASN A 1 88 ? 9.833 -5.433 16.003 1.00 87.06 88 ASN A O 1
ATOM 676 N N . PRO A 1 89 ? 11.157 -3.618 15.870 1.00 85.69 89 PRO A N 1
ATOM 677 C CA . PRO A 1 89 ? 10.168 -2.799 15.165 1.00 85.69 89 PRO A CA 1
ATOM 678 C C . PRO A 1 89 ? 9.769 -3.364 13.791 1.00 85.69 89 PRO A C 1
ATOM 680 O O . PRO A 1 89 ? 8.692 -3.053 13.291 1.00 85.69 89 PRO A O 1
ATOM 683 N N . ASP A 1 90 ? 10.595 -4.231 13.196 1.00 86.25 90 ASP A N 1
ATOM 684 C CA . ASP A 1 90 ? 10.337 -4.880 11.907 1.00 86.25 90 ASP A CA 1
ATOM 685 C C . ASP A 1 90 ? 9.803 -6.317 12.061 1.00 86.25 90 ASP A C 1
ATOM 687 O O . ASP A 1 90 ? 9.867 -7.107 11.117 1.00 86.25 90 ASP A O 1
ATOM 691 N N . HIS A 1 91 ? 9.252 -6.669 13.231 1.00 87.44 91 HIS A N 1
ATOM 692 C CA . HIS A 1 91 ? 8.806 -8.028 13.556 1.00 87.44 91 HIS A CA 1
ATOM 693 C C . HIS A 1 91 ? 7.944 -8.668 12.457 1.00 87.44 91 HIS A C 1
ATOM 695 O O . HIS A 1 91 ? 8.288 -9.743 11.977 1.00 87.44 91 HIS A O 1
ATOM 701 N N . HIS A 1 92 ? 6.888 -7.991 11.994 1.00 85.44 92 HIS A N 1
ATOM 702 C CA . HIS A 1 92 ? 6.000 -8.533 10.957 1.00 85.44 92 HIS A CA 1
ATOM 703 C C . HIS A 1 92 ? 6.664 -8.647 9.576 1.00 85.44 92 HIS A C 1
ATOM 705 O O . HIS A 1 92 ? 6.337 -9.551 8.809 1.00 85.44 92 HIS A O 1
ATOM 711 N N . LYS A 1 93 ? 7.602 -7.748 9.242 1.00 88.44 93 LYS A N 1
ATOM 712 C CA . LYS A 1 93 ? 8.353 -7.839 7.979 1.00 88.44 93 LYS A CA 1
ATOM 713 C C . LYS A 1 93 ? 9.268 -9.058 8.003 1.00 88.44 93 LYS A C 1
ATOM 715 O O . LYS A 1 93 ? 9.321 -9.804 7.030 1.00 88.44 93 LYS A O 1
ATOM 720 N N . LEU A 1 94 ? 9.963 -9.252 9.124 1.00 88.75 94 LEU A N 1
ATOM 721 C CA . LEU A 1 94 ? 10.869 -10.373 9.334 1.00 88.75 94 LEU A CA 1
ATOM 722 C C . LEU A 1 94 ? 10.116 -11.707 9.369 1.00 88.75 94 LEU A C 1
ATOM 724 O O . LEU A 1 94 ? 10.583 -12.669 8.771 1.00 88.75 94 LEU A O 1
ATOM 728 N N . ASP A 1 95 ? 8.962 -11.752 10.033 1.00 90.81 95 ASP A N 1
ATOM 729 C CA . ASP A 1 95 ? 8.099 -12.934 10.093 1.00 90.81 95 ASP A CA 1
ATOM 730 C C . ASP A 1 95 ? 7.675 -13.390 8.691 1.00 90.81 95 ASP A C 1
ATOM 732 O O . ASP A 1 95 ? 7.987 -14.508 8.283 1.00 90.81 95 ASP A O 1
ATOM 736 N N . LEU A 1 96 ? 7.087 -12.487 7.898 1.00 91.25 96 LEU A N 1
ATOM 737 C CA . LEU A 1 96 ? 6.663 -12.800 6.533 1.00 91.25 96 LEU A CA 1
ATOM 738 C C . LEU A 1 96 ? 7.841 -13.201 5.634 1.00 91.25 96 LEU A C 1
ATOM 740 O O . LEU A 1 96 ? 7.733 -14.157 4.865 1.00 91.25 96 LEU A O 1
ATOM 744 N N . PHE A 1 97 ? 8.959 -12.476 5.727 1.00 92.25 97 PHE A N 1
ATOM 745 C CA . PHE A 1 97 ? 10.154 -12.776 4.944 1.00 92.25 97 PHE A CA 1
ATOM 746 C C . PHE A 1 97 ? 10.682 -14.179 5.264 1.00 92.25 97 PHE A C 1
ATOM 748 O O . PHE A 1 97 ? 10.898 -14.977 4.351 1.00 92.25 97 PHE A O 1
ATOM 755 N N . ASN A 1 98 ? 10.833 -14.499 6.553 1.00 91.88 98 ASN A N 1
ATOM 756 C CA . ASN A 1 98 ? 11.334 -15.792 7.011 1.00 91.88 98 ASN A CA 1
ATOM 757 C C . ASN A 1 98 ? 10.375 -16.934 6.678 1.00 91.88 98 ASN A C 1
ATOM 759 O O . ASN A 1 98 ? 10.838 -17.984 6.244 1.00 91.88 98 ASN A O 1
ATOM 763 N N . ALA A 1 99 ? 9.061 -16.740 6.825 1.00 90.12 99 ALA A N 1
ATOM 764 C CA . ALA A 1 99 ? 8.068 -17.748 6.462 1.00 90.12 99 ALA A CA 1
ATOM 765 C C . ALA A 1 99 ? 8.223 -18.163 4.989 1.00 90.12 99 ALA A C 1
ATOM 767 O O . ALA A 1 99 ? 8.314 -19.350 4.671 1.00 90.12 99 ALA A O 1
ATOM 768 N N . ILE A 1 100 ? 8.369 -17.188 4.087 1.00 92.75 100 ILE A N 1
ATOM 769 C CA . ILE A 1 100 ? 8.577 -17.458 2.660 1.00 92.75 100 ILE A CA 1
ATOM 770 C C . ILE A 1 100 ? 9.948 -18.105 2.398 1.00 92.75 100 ILE A C 1
ATOM 772 O O . ILE A 1 100 ? 10.008 -19.063 1.626 1.00 92.75 100 ILE A O 1
ATOM 776 N N . GLU A 1 101 ? 11.031 -17.654 3.046 1.00 94.38 101 GLU A N 1
ATOM 777 C CA . GLU A 1 101 ? 12.364 -18.283 2.923 1.00 94.38 101 GLU A CA 1
ATOM 778 C C . GLU A 1 101 ? 12.366 -19.746 3.392 1.00 94.38 101 GLU A C 1
ATOM 780 O O . GLU A 1 101 ? 13.001 -20.605 2.780 1.00 94.38 101 GLU A O 1
ATOM 785 N N . CYS A 1 102 ? 11.626 -20.053 4.458 1.00 94.56 102 CYS A N 1
ATOM 786 C CA . CYS A 1 102 ? 11.489 -21.402 5.001 1.00 94.56 102 CYS A CA 1
ATOM 787 C C . CYS A 1 102 ? 10.540 -22.299 4.185 1.00 94.56 102 CYS A C 1
ATOM 789 O O . CYS A 1 102 ? 10.392 -23.478 4.505 1.00 94.56 102 CYS A O 1
ATOM 791 N N . GLY A 1 103 ? 9.915 -21.780 3.122 1.00 93.19 103 GLY A N 1
ATOM 792 C CA . GLY A 1 103 ? 8.941 -22.512 2.308 1.00 93.19 103 GLY A CA 1
ATOM 793 C C . GLY A 1 103 ? 7.550 -22.627 2.945 1.00 93.19 103 GLY A C 1
ATOM 794 O O . GLY A 1 103 ? 6.696 -23.358 2.437 1.00 93.19 103 GLY A O 1
ATOM 795 N N . GLU A 1 104 ? 7.298 -21.905 4.036 1.00 92.62 104 GLU A N 1
ATOM 796 C CA . GLU A 1 104 ? 6.007 -21.811 4.716 1.00 92.62 104 GLU A CA 1
ATOM 797 C C . GLU A 1 104 ? 5.169 -20.698 4.079 1.00 92.62 104 GLU A C 1
ATOM 799 O O . GLU A 1 104 ? 5.099 -19.567 4.551 1.00 92.62 104 GLU A O 1
ATOM 804 N N . PHE A 1 105 ? 4.541 -21.008 2.945 1.00 91.94 105 PHE A N 1
ATOM 805 C CA . PHE A 1 105 ? 3.825 -20.005 2.156 1.00 91.94 105 PHE A CA 1
ATOM 806 C C . PHE A 1 105 ? 2.451 -19.662 2.750 1.00 91.94 105 PHE A C 1
ATOM 808 O O . PHE A 1 105 ? 1.542 -20.506 2.710 1.00 91.94 105 PHE A O 1
ATOM 815 N N . PRO A 1 106 ? 2.236 -18.424 3.242 1.00 90.06 106 PRO A N 1
ATOM 816 C CA . PRO A 1 106 ? 0.943 -18.036 3.776 1.00 90.06 106 PRO A CA 1
ATOM 817 C C . PRO A 1 106 ? -0.090 -17.944 2.648 1.00 90.06 106 PRO A C 1
ATOM 819 O O . PRO A 1 106 ? 0.209 -17.565 1.506 1.00 90.06 106 PRO A O 1
ATOM 822 N N . SER A 1 107 ? -1.331 -18.323 2.960 1.00 87.75 107 SER A N 1
ATOM 823 C CA . SER A 1 107 ? -2.394 -18.400 1.964 1.00 87.75 107 SER A CA 1
ATOM 824 C C . SER A 1 107 ? -3.757 -17.976 2.494 1.00 87.75 107 SER A C 1
ATOM 826 O O . SER A 1 107 ? -4.101 -18.248 3.641 1.00 87.75 107 SER A O 1
ATOM 828 N N . TRP A 1 108 ? -4.547 -17.351 1.621 1.00 89.19 108 TRP A N 1
ATOM 829 C CA . TRP A 1 108 ? -5.873 -16.819 1.924 1.00 89.19 108 TRP A CA 1
ATOM 830 C C . TRP A 1 108 ? -6.898 -17.334 0.921 1.00 89.19 108 TRP A C 1
ATOM 832 O O . TRP A 1 108 ? -6.631 -17.399 -0.281 1.00 89.19 108 TRP A O 1
ATOM 842 N N . THR A 1 109 ? -8.090 -17.667 1.409 1.00 89.06 109 THR A N 1
ATOM 843 C CA . THR A 1 109 ? -9.238 -17.980 0.550 1.00 89.06 109 THR A CA 1
ATOM 844 C C . THR A 1 109 ? -9.889 -16.672 0.119 1.00 89.06 109 THR A C 1
ATOM 846 O O . THR A 1 109 ? -10.299 -15.877 0.961 1.00 89.06 109 THR A O 1
ATOM 849 N N . ALA A 1 110 ? -9.976 -16.443 -1.188 1.00 84.00 110 ALA A N 1
ATOM 850 C CA . ALA A 1 110 ? -10.648 -15.287 -1.755 1.00 84.00 110 ALA A CA 1
ATOM 851 C C . ALA A 1 110 ? -12.136 -15.604 -1.937 1.00 84.00 110 ALA A C 1
ATOM 853 O O . ALA A 1 110 ? -12.495 -16.567 -2.624 1.00 84.00 110 ALA A O 1
ATOM 854 N N . SER A 1 111 ? -12.988 -14.779 -1.333 1.00 87.00 111 SER A N 1
ATOM 855 C CA . SER A 1 111 ? -14.442 -14.931 -1.356 1.00 87.00 111 SER A CA 1
ATOM 856 C C . SER A 1 111 ? -15.128 -13.600 -1.649 1.00 87.00 111 SER A C 1
ATOM 858 O O . SER A 1 111 ? -14.560 -12.538 -1.406 1.00 87.00 111 SER A O 1
ATOM 860 N N . VAL A 1 112 ? -16.351 -13.653 -2.177 1.00 90.50 112 VAL A N 1
ATOM 861 C CA . VAL A 1 112 ? -17.148 -12.476 -2.541 1.00 90.50 112 VAL A CA 1
ATOM 862 C C . VAL A 1 112 ? -18.583 -12.609 -2.033 1.00 90.50 112 VAL A C 1
ATOM 864 O O . VAL A 1 112 ? -19.169 -13.691 -2.076 1.00 90.50 112 VAL A O 1
ATOM 867 N N . GLN A 1 113 ? -19.161 -11.507 -1.559 1.00 89.81 113 GLN A N 1
ATOM 868 C CA . GLN A 1 113 ? -20.593 -11.391 -1.281 1.00 89.81 113 GLN A CA 1
ATOM 869 C C . GLN A 1 113 ? -21.287 -10.791 -2.506 1.00 89.81 113 GLN A C 1
ATOM 871 O O . GLN A 1 113 ? -20.803 -9.823 -3.088 1.00 89.81 113 GLN A O 1
ATOM 876 N N . VAL A 1 114 ? -22.407 -11.386 -2.919 1.00 90.50 114 VAL A N 1
ATOM 877 C CA . VAL A 1 114 ? -23.151 -10.967 -4.116 1.00 90.50 114 VAL A CA 1
ATOM 878 C C . VAL A 1 114 ? -24.572 -10.616 -3.709 1.00 90.50 114 VAL A C 1
ATOM 880 O O . VAL A 1 114 ? -25.276 -11.469 -3.172 1.00 90.50 114 VAL A O 1
ATOM 883 N N . LEU A 1 115 ? -24.976 -9.383 -4.002 1.00 89.12 115 LEU A N 1
ATOM 884 C CA . LEU A 1 115 ? -26.319 -8.863 -3.764 1.00 89.12 115 LEU A CA 1
ATOM 885 C C . LEU A 1 115 ? -26.961 -8.497 -5.106 1.00 89.12 115 LEU A C 1
ATOM 887 O O . LEU A 1 115 ? -26.316 -7.867 -5.947 1.00 89.12 115 LEU A O 1
ATOM 891 N N . GLU A 1 116 ? -28.205 -8.921 -5.335 1.00 87.31 116 GLU A N 1
ATOM 892 C CA . GLU A 1 116 ? -28.943 -8.536 -6.542 1.00 87.31 116 GLU A CA 1
ATOM 893 C C . GLU A 1 116 ? -29.411 -7.076 -6.450 1.00 87.31 116 GLU A C 1
ATOM 895 O O . GLU A 1 116 ? -29.684 -6.562 -5.366 1.00 87.31 116 GLU A O 1
ATOM 900 N N . LEU A 1 117 ? -29.552 -6.407 -7.600 1.00 81.88 117 LEU A N 1
ATOM 901 C CA . LEU A 1 117 ? -29.896 -4.978 -7.663 1.00 81.88 117 LEU A CA 1
ATOM 902 C C . LEU A 1 117 ? -31.216 -4.644 -6.948 1.00 81.88 117 LEU A C 1
ATOM 904 O O . LEU A 1 117 ? -31.294 -3.658 -6.225 1.00 81.88 117 LEU A O 1
ATOM 908 N N . LYS A 1 118 ? -32.231 -5.500 -7.097 1.00 85.19 118 LYS A N 1
ATOM 909 C CA . LYS A 1 118 ? -33.535 -5.342 -6.431 1.00 85.19 118 LYS A CA 1
ATOM 910 C C . LYS A 1 118 ? -33.434 -5.417 -4.900 1.00 85.19 118 LYS A C 1
ATOM 912 O O . LYS A 1 118 ? -34.173 -4.738 -4.196 1.00 85.19 118 LYS A O 1
ATOM 917 N N . ASP A 1 119 ? -32.510 -6.230 -4.389 1.00 84.94 119 ASP A N 1
ATOM 918 C CA . ASP A 1 119 ? -32.359 -6.461 -2.953 1.00 84.94 119 ASP A CA 1
ATOM 919 C C . ASP A 1 119 ? -31.529 -5.336 -2.322 1.00 84.94 119 ASP A C 1
ATOM 921 O O . ASP A 1 119 ? -31.781 -4.953 -1.181 1.00 84.94 119 ASP A O 1
ATOM 925 N N . ALA A 1 120 ? -30.607 -4.747 -3.093 1.00 81.31 120 ALA A N 1
ATOM 926 C CA . ALA A 1 120 ? -29.793 -3.601 -2.697 1.00 81.31 120 ALA A CA 1
ATOM 927 C C . ALA A 1 120 ? -30.616 -2.361 -2.317 1.00 81.31 120 ALA A C 1
ATOM 929 O O . ALA A 1 120 ? -30.284 -1.697 -1.338 1.00 81.31 120 ALA A O 1
ATOM 930 N N . GLU A 1 121 ? -31.693 -2.060 -3.049 1.00 79.12 121 GLU A N 1
ATOM 931 C CA . GLU A 1 121 ? -32.576 -0.922 -2.743 1.00 79.12 121 GLU A CA 1
ATOM 932 C C . GLU A 1 121 ? -33.360 -1.137 -1.445 1.00 79.12 121 GLU A C 1
ATOM 934 O O . GLU A 1 121 ? -33.574 -0.217 -0.662 1.00 79.12 121 GLU A O 1
ATOM 939 N N . SER A 1 122 ? -33.782 -2.372 -1.186 1.00 83.69 122 SER A N 1
ATOM 940 C CA . SER A 1 122 ? -34.568 -2.707 0.005 1.00 83.69 122 SER A CA 1
ATOM 941 C C . SER A 1 122 ? -33.719 -3.063 1.230 1.00 83.69 122 SER A C 1
ATOM 943 O O . SER A 1 122 ? -34.268 -3.406 2.280 1.00 83.69 122 SER A O 1
ATOM 945 N N . PHE A 1 123 ? -32.389 -3.004 1.112 1.00 83.19 123 PHE A N 1
ATOM 946 C CA . PHE A 1 123 ? -31.490 -3.455 2.164 1.00 83.19 123 PHE A CA 1
ATOM 947 C C . PHE A 1 123 ? -31.622 -2.588 3.424 1.00 83.19 123 PHE A C 1
ATOM 949 O O . PHE A 1 123 ? -31.864 -1.382 3.367 1.00 83.19 123 PHE A O 1
ATOM 956 N N . ARG A 1 124 ? -31.451 -3.214 4.596 1.00 81.00 124 ARG A N 1
ATOM 957 C CA . ARG A 1 124 ? -31.673 -2.593 5.918 1.00 81.00 124 ARG A CA 1
ATOM 958 C C . ARG A 1 124 ? -30.923 -1.267 6.113 1.00 81.00 124 ARG A C 1
ATOM 960 O O . ARG A 1 124 ? -31.414 -0.388 6.823 1.00 81.00 124 ARG A O 1
ATOM 967 N N . TRP A 1 125 ? -29.735 -1.144 5.532 1.00 81.75 125 TRP A N 1
ATOM 968 C CA . TRP A 1 125 ? -28.900 0.055 5.558 1.00 81.75 125 TRP A CA 1
ATOM 969 C C . TRP A 1 125 ? -28.291 0.330 4.188 1.00 81.75 125 TRP A C 1
ATOM 971 O O . TRP A 1 125 ? -28.330 -0.514 3.296 1.00 81.75 125 TRP A O 1
ATOM 981 N N . ASN A 1 126 ? -27.716 1.524 4.034 1.00 78.56 126 ASN A N 1
ATOM 982 C CA . ASN A 1 126 ? -27.056 1.923 2.799 1.00 78.56 126 ASN A CA 1
ATOM 983 C C . ASN A 1 126 ? -25.919 0.946 2.456 1.00 78.56 126 ASN A C 1
ATOM 985 O O . ASN A 1 126 ? -24.950 0.830 3.203 1.00 78.56 126 ASN A O 1
ATOM 989 N N . ILE A 1 127 ? -26.027 0.281 1.306 1.00 83.50 127 ILE A N 1
ATOM 990 C CA . ILE A 1 127 ? -25.020 -0.664 0.814 1.00 83.50 127 ILE A CA 1
ATOM 991 C C . ILE A 1 127 ? -23.697 0.007 0.414 1.00 83.50 127 ILE A C 1
ATOM 993 O O . ILE A 1 127 ? -22.685 -0.677 0.297 1.00 83.50 127 ILE A O 1
ATOM 997 N N . PHE A 1 128 ? -23.705 1.328 0.215 1.00 82.75 128 PHE A N 1
ATOM 998 C CA . PHE A 1 128 ? -22.534 2.148 -0.101 1.00 82.75 128 PHE A CA 1
ATOM 999 C C . PHE A 1 128 ? -21.928 2.831 1.133 1.00 82.75 128 PHE A C 1
ATOM 1001 O O . PHE A 1 128 ? -21.000 3.625 1.003 1.00 82.75 128 PHE A O 1
ATOM 1008 N N . ASP A 1 129 ? -22.460 2.568 2.329 1.00 80.38 129 ASP A N 1
ATOM 1009 C CA . ASP A 1 129 ? -21.867 3.033 3.580 1.00 80.38 129 ASP A CA 1
ATOM 1010 C C . ASP A 1 129 ? -20.766 2.061 4.018 1.00 80.38 129 ASP A C 1
ATOM 1012 O O . ASP A 1 129 ? -21.043 0.983 4.544 1.00 80.38 129 ASP A O 1
ATOM 1016 N N . MET A 1 130 ? -19.507 2.471 3.843 1.00 81.12 130 MET A N 1
ATOM 1017 C CA . MET A 1 130 ? -18.326 1.683 4.220 1.00 81.12 130 MET A CA 1
ATOM 1018 C C . MET A 1 130 ? -18.284 1.316 5.719 1.00 81.12 130 MET A C 1
ATOM 1020 O O . MET A 1 130 ? -17.542 0.421 6.116 1.00 81.12 130 MET A O 1
ATOM 1024 N N . THR A 1 131 ? -19.044 2.010 6.5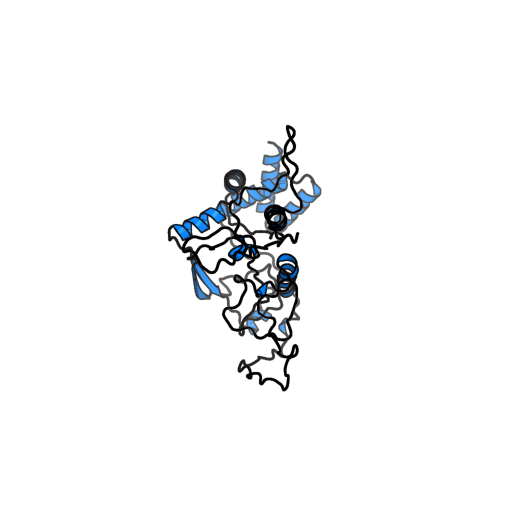75 1.00 79.94 131 THR A N 1
ATOM 1025 C CA . THR A 1 131 ? -19.096 1.722 8.017 1.00 79.94 131 THR A CA 1
ATOM 1026 C C . THR A 1 131 ? -19.996 0.533 8.357 1.00 79.94 131 THR A C 1
ATOM 1028 O O . THR A 1 131 ? -20.154 0.198 9.533 1.00 79.94 131 THR A O 1
ATOM 1031 N N . LYS A 1 132 ? -20.633 -0.082 7.355 1.00 80.44 132 LYS A N 1
ATOM 1032 C CA . LYS A 1 132 ? -21.513 -1.242 7.507 1.00 80.44 132 LYS A CA 1
ATOM 1033 C C . LYS A 1 132 ? -20.899 -2.448 6.825 1.00 80.44 132 LYS A C 1
ATOM 1035 O O . LYS A 1 132 ? -20.394 -2.359 5.712 1.00 80.44 132 LYS A O 1
ATOM 1040 N N . ILE A 1 133 ? -21.020 -3.595 7.478 1.00 83.31 133 ILE A N 1
ATOM 1041 C CA . ILE A 1 133 ? -20.786 -4.881 6.825 1.00 83.31 133 ILE A CA 1
ATOM 1042 C C . ILE A 1 133 ? -22.119 -5.439 6.337 1.00 83.31 133 ILE A C 1
ATOM 1044 O O . ILE A 1 133 ? -23.186 -5.087 6.845 1.00 83.31 133 ILE A O 1
ATOM 1048 N N . TRP A 1 134 ? -22.071 -6.335 5.360 1.00 84.75 134 TRP A N 1
ATOM 1049 C CA . TRP A 1 134 ? -23.225 -7.159 5.025 1.00 84.75 134 TRP A CA 1
ATOM 1050 C C . TRP A 1 134 ? -23.155 -8.416 5.890 1.00 84.75 134 TRP A C 1
ATOM 1052 O O . TRP A 1 134 ? -22.195 -9.179 5.735 1.00 84.75 134 TRP A O 1
ATOM 1062 N N . PRO A 1 135 ? -24.114 -8.638 6.810 1.00 85.88 135 PRO A N 1
ATOM 1063 C CA . PRO A 1 135 ? -24.078 -9.797 7.687 1.00 85.88 135 PRO A CA 1
ATOM 1064 C C . PRO A 1 135 ? -23.970 -11.077 6.860 1.00 85.88 135 PRO A C 1
ATOM 1066 O O . PRO A 1 135 ? -24.704 -11.262 5.888 1.00 85.88 135 PRO A O 1
ATOM 1069 N N . HIS A 1 136 ? -23.058 -11.972 7.239 1.00 83.19 136 HIS A N 1
ATOM 1070 C CA . HIS A 1 136 ? -22.851 -13.226 6.509 1.00 83.19 136 HIS A CA 1
ATOM 1071 C C . HIS A 1 136 ? -24.074 -14.158 6.556 1.00 83.19 136 HIS A C 1
ATOM 1073 O O . HIS A 1 136 ? -24.199 -15.030 5.698 1.00 83.19 136 HIS A O 1
ATOM 1079 N N . THR A 1 137 ? -24.977 -13.954 7.521 1.00 88.50 137 THR A N 1
ATOM 1080 C CA . THR A 1 137 ? -26.291 -14.608 7.597 1.00 88.50 137 THR A CA 1
ATOM 1081 C C . THR A 1 137 ? -27.210 -14.201 6.449 1.00 88.50 137 THR A C 1
ATOM 1083 O O . THR A 1 137 ? -27.933 -15.042 5.922 1.00 88.50 137 THR A O 1
ATOM 1086 N N . ASP A 1 138 ? -27.158 -12.928 6.053 1.00 87.56 138 ASP A N 1
ATOM 1087 C CA . ASP A 1 138 ? -28.087 -12.331 5.092 1.00 87.56 138 ASP A CA 1
ATOM 1088 C C . ASP A 1 138 ? -27.523 -12.437 3.672 1.00 87.56 138 ASP A C 1
ATOM 1090 O O . ASP A 1 138 ? -28.233 -12.779 2.727 1.00 87.56 138 ASP A O 1
ATOM 1094 N N . VAL A 1 139 ? -26.218 -12.184 3.527 1.00 89.88 139 VAL A N 1
ATOM 1095 C CA . VAL A 1 139 ? -25.496 -12.293 2.257 1.00 89.88 139 VAL A CA 1
ATOM 1096 C C . VAL A 1 139 ? -24.311 -13.246 2.439 1.00 89.88 139 VAL A C 1
ATOM 1098 O O . VAL A 1 139 ? -23.239 -12.823 2.881 1.00 89.88 139 VAL A O 1
ATOM 1101 N N . PRO A 1 140 ? -24.456 -14.541 2.111 1.00 90.81 140 PRO A N 1
ATOM 1102 C CA . PRO A 1 140 ? -23.398 -15.516 2.339 1.00 90.81 140 PRO A CA 1
ATOM 1103 C C . PRO A 1 140 ? -22.182 -15.251 1.446 1.00 90.81 140 PRO A C 1
ATOM 1105 O O . PRO A 1 140 ? -22.300 -14.907 0.266 1.00 90.81 140 PRO A O 1
ATOM 1108 N N . SER A 1 141 ? -20.996 -15.450 2.021 1.00 89.75 141 SER A N 1
ATOM 1109 C CA . SER A 1 141 ? -19.722 -15.332 1.313 1.00 89.75 141 SER A CA 1
ATOM 1110 C C . SER A 1 141 ? -19.514 -16.522 0.372 1.00 89.75 141 SER A C 1
ATOM 1112 O O . SER A 1 141 ? -19.712 -17.674 0.761 1.00 89.75 141 SER A O 1
ATOM 1114 N N . ARG A 1 142 ? -19.120 -16.256 -0.876 1.00 90.75 142 ARG A N 1
ATOM 1115 C CA . ARG A 1 142 ? -18.913 -17.269 -1.921 1.00 90.75 142 ARG A CA 1
ATOM 1116 C C . ARG A 1 142 ? -17.426 -17.353 -2.272 1.00 90.75 142 ARG A C 1
ATOM 1118 O O . ARG A 1 142 ? -16.905 -16.382 -2.824 1.00 90.75 142 ARG A O 1
ATOM 1125 N N . PRO A 1 143 ? -16.729 -18.464 -1.978 1.00 90.81 143 PRO A N 1
ATOM 1126 C CA . PRO A 1 143 ? -15.322 -18.611 -2.332 1.00 90.81 143 PRO A CA 1
ATOM 1127 C C . PRO A 1 143 ? -15.160 -18.724 -3.849 1.00 90.81 143 PRO A C 1
ATOM 1129 O O . PRO A 1 143 ? -15.912 -19.441 -4.509 1.00 90.81 143 PRO A O 1
ATOM 1132 N N . PHE A 1 144 ? -14.168 -18.029 -4.403 1.00 92.44 144 PHE A N 1
ATOM 1133 C CA . PHE A 1 144 ? -13.856 -18.062 -5.836 1.00 92.44 144 PHE A CA 1
ATOM 1134 C C . PHE A 1 144 ? -12.385 -18.368 -6.136 1.00 92.44 144 PHE A C 1
ATOM 1136 O O . PHE A 1 144 ? -12.050 -18.666 -7.280 1.00 92.44 144 PHE A O 1
ATOM 1143 N N . GLY A 1 145 ? -11.495 -18.315 -5.142 1.00 92.06 145 GLY A N 1
ATOM 1144 C CA . GLY A 1 145 ? -10.080 -18.583 -5.372 1.00 92.06 145 GLY A CA 1
ATOM 1145 C C . GLY A 1 145 ? -9.246 -18.691 -4.105 1.00 92.06 145 GLY A C 1
ATOM 1146 O O . GLY A 1 145 ? -9.748 -18.594 -2.987 1.00 92.06 145 GLY A O 1
ATOM 1147 N N . LYS A 1 146 ? -7.941 -18.886 -4.299 1.00 91.06 146 LYS A N 1
ATOM 1148 C CA . LYS A 1 146 ? -6.932 -18.923 -3.240 1.00 91.06 146 LYS A CA 1
ATOM 1149 C C . LYS A 1 146 ? -5.741 -18.065 -3.658 1.00 91.06 146 LYS A C 1
ATOM 1151 O O . LYS A 1 146 ? -5.207 -18.253 -4.748 1.00 91.06 146 LYS A O 1
ATOM 1156 N N . MET A 1 147 ? -5.324 -17.150 -2.791 1.00 89.75 147 MET A N 1
ATOM 1157 C CA . MET A 1 147 ? -4.101 -16.362 -2.941 1.00 89.75 147 MET A CA 1
ATOM 1158 C C . MET A 1 147 ? -3.005 -16.980 -2.073 1.00 89.75 147 MET A C 1
ATOM 1160 O O . MET A 1 147 ? -3.273 -17.433 -0.963 1.00 89.75 147 MET A O 1
ATOM 1164 N N . THR A 1 148 ? -1.776 -17.060 -2.575 1.00 90.94 148 THR A N 1
ATOM 1165 C CA . THR A 1 148 ? -0.628 -17.616 -1.841 1.00 90.94 148 THR A CA 1
ATOM 1166 C C . THR A 1 148 ? 0.597 -16.768 -2.132 1.00 90.94 148 THR A C 1
ATOM 1168 O O . THR A 1 148 ? 0.881 -16.500 -3.299 1.00 90.94 148 THR A O 1
ATOM 1171 N N . LEU A 1 149 ? 1.300 -16.338 -1.085 1.00 92.94 149 LEU A N 1
ATOM 1172 C CA . LEU A 1 149 ? 2.549 -15.589 -1.219 1.00 92.94 149 LEU A CA 1
ATOM 1173 C C . LEU A 1 149 ? 3.710 -16.577 -1.135 1.00 92.94 149 LEU A C 1
ATOM 1175 O O . LEU A 1 149 ? 3.872 -17.252 -0.125 1.00 92.94 149 LEU A O 1
ATOM 1179 N N . ASN A 1 150 ? 4.479 -16.701 -2.214 1.00 95.75 150 ASN A N 1
ATOM 1180 C CA . ASN A 1 150 ? 5.485 -17.758 -2.365 1.00 95.75 150 ASN A CA 1
ATOM 1181 C C . ASN A 1 150 ? 6.860 -17.258 -2.825 1.00 95.75 150 ASN A C 1
ATOM 1183 O O . ASN A 1 150 ? 7.710 -18.059 -3.208 1.00 95.75 150 ASN A O 1
ATOM 1187 N N . LYS A 1 151 ? 7.069 -15.940 -2.850 1.00 95.94 151 LYS A N 1
ATOM 1188 C CA . LYS A 1 151 ? 8.317 -15.343 -3.315 1.00 95.94 151 LYS A CA 1
ATOM 1189 C C . LYS A 1 151 ? 8.576 -14.019 -2.608 1.00 95.94 151 LYS A C 1
ATOM 1191 O O . LYS A 1 151 ? 7.724 -13.135 -2.634 1.00 95.94 151 LYS A O 1
ATOM 1196 N N . ASN A 1 152 ? 9.772 -13.890 -2.040 1.00 95.12 152 ASN A N 1
ATOM 1197 C CA . ASN A 1 152 ? 10.255 -12.644 -1.458 1.00 95.12 152 ASN A CA 1
ATOM 1198 C C . ASN A 1 152 ? 10.689 -11.640 -2.543 1.00 95.12 152 ASN A C 1
ATOM 1200 O O . ASN A 1 152 ? 11.087 -12.047 -3.645 1.00 95.12 152 ASN A O 1
ATOM 1204 N N . PRO A 1 153 ? 10.619 -10.327 -2.257 1.00 94.56 153 PRO A N 1
ATOM 1205 C CA . PRO A 1 153 ? 11.133 -9.303 -3.158 1.00 94.56 153 PRO A CA 1
ATOM 1206 C C . PRO A 1 153 ? 12.642 -9.468 -3.357 1.00 94.56 153 PRO A C 1
ATOM 1208 O O . PRO A 1 153 ? 13.371 -9.829 -2.436 1.00 94.56 153 PRO A O 1
ATOM 1211 N N . THR A 1 154 ? 13.117 -9.170 -4.565 1.00 94.25 154 THR A N 1
ATOM 1212 C CA . THR A 1 154 ? 14.558 -9.191 -4.868 1.00 94.25 154 THR A CA 1
ATOM 1213 C C . THR A 1 154 ? 15.246 -7.918 -4.396 1.00 94.25 154 THR A C 1
ATOM 1215 O O . THR A 1 154 ? 16.395 -7.950 -3.960 1.00 94.25 154 THR A O 1
ATOM 1218 N N . ASN A 1 155 ? 14.528 -6.797 -4.448 1.00 94.19 155 ASN A N 1
ATOM 1219 C CA . ASN A 1 155 ? 14.963 -5.519 -3.919 1.00 94.19 155 ASN A CA 1
ATOM 1220 C C . ASN A 1 155 ? 13.770 -4.841 -3.245 1.00 94.19 155 ASN A C 1
ATOM 1222 O O . ASN A 1 155 ? 12.804 -4.476 -3.909 1.00 94.19 155 ASN A O 1
ATOM 1226 N N . PHE A 1 156 ? 13.845 -4.649 -1.929 1.00 91.31 156 PHE A N 1
ATOM 1227 C CA . PHE A 1 156 ? 12.742 -4.083 -1.153 1.00 91.31 156 PHE A CA 1
ATOM 1228 C C . PHE A 1 156 ? 12.318 -2.692 -1.652 1.00 91.31 156 PHE A C 1
ATOM 1230 O O . PHE A 1 156 ? 11.129 -2.415 -1.789 1.00 91.31 156 PHE A O 1
ATOM 1237 N N . PHE A 1 157 ? 13.274 -1.830 -1.999 1.00 91.38 157 PHE A N 1
ATOM 1238 C CA . PHE A 1 157 ? 12.968 -0.480 -2.460 1.00 91.38 157 PHE A CA 1
ATOM 1239 C C . PHE A 1 157 ? 12.262 -0.481 -3.826 1.00 91.38 157 PHE A C 1
ATOM 1241 O O . PHE A 1 157 ? 11.228 0.162 -4.000 1.00 91.38 157 PHE A O 1
ATOM 1248 N N . ALA A 1 158 ? 12.784 -1.230 -4.798 1.00 92.62 158 ALA A N 1
ATOM 1249 C CA . ALA A 1 158 ? 12.218 -1.280 -6.147 1.00 92.62 158 ALA A CA 1
ATOM 1250 C C . ALA A 1 158 ? 10.892 -2.063 -6.214 1.00 92.62 158 ALA A C 1
ATOM 1252 O O . ALA A 1 158 ? 9.958 -1.656 -6.912 1.00 92.62 158 ALA A O 1
ATOM 1253 N N . ASP A 1 159 ? 10.799 -3.173 -5.480 1.00 92.31 159 ASP A N 1
ATOM 1254 C CA . ASP A 1 159 ? 9.667 -4.098 -5.571 1.00 92.31 159 ASP A CA 1
ATOM 1255 C C . ASP A 1 159 ? 8.524 -3.721 -4.615 1.00 92.31 159 ASP A C 1
ATOM 1257 O O . ASP A 1 159 ? 7.362 -3.902 -4.974 1.00 92.31 159 ASP A O 1
ATOM 1261 N N . ILE A 1 160 ? 8.823 -3.186 -3.420 1.00 92.62 160 ILE A N 1
ATOM 1262 C CA . ILE A 1 160 ? 7.825 -2.899 -2.371 1.00 92.62 160 ILE A CA 1
ATOM 1263 C C . ILE A 1 160 ? 7.599 -1.396 -2.209 1.00 92.62 160 ILE A C 1
ATOM 1265 O O . ILE A 1 160 ? 6.479 -0.922 -2.409 1.00 92.62 160 ILE A O 1
ATOM 1269 N N . GLU A 1 161 ? 8.646 -0.621 -1.911 1.00 90.50 161 GLU A N 1
ATOM 1270 C CA . GLU A 1 161 ? 8.492 0.823 -1.664 1.00 90.50 161 GLU A CA 1
ATOM 1271 C C . GLU A 1 161 ? 7.982 1.560 -2.908 1.00 90.50 161 GLU A C 1
ATOM 1273 O O . GLU A 1 161 ? 7.096 2.416 -2.834 1.00 90.50 161 GLU A O 1
ATOM 1278 N N . GLN A 1 162 ? 8.470 1.194 -4.092 1.00 94.69 162 GLN A N 1
ATOM 1279 C CA . GLN A 1 162 ? 8.028 1.785 -5.355 1.00 94.69 162 GLN A CA 1
ATOM 1280 C C . GLN A 1 162 ? 6.717 1.204 -5.907 1.00 94.69 162 GLN A C 1
ATOM 1282 O O . GLN A 1 162 ? 6.166 1.768 -6.859 1.00 94.69 162 GLN A O 1
ATOM 1287 N N . ALA A 1 163 ? 6.150 0.159 -5.298 1.00 94.94 163 ALA A N 1
ATOM 1288 C CA . ALA A 1 163 ? 4.864 -0.379 -5.735 1.00 94.94 163 ALA A CA 1
ATOM 1289 C C . ALA A 1 163 ? 3.741 0.658 -5.547 1.00 94.94 163 ALA A C 1
ATOM 1291 O O . ALA A 1 163 ? 3.638 1.346 -4.524 1.00 94.94 163 ALA A O 1
ATOM 1292 N N . ALA A 1 164 ? 2.865 0.803 -6.533 1.00 95.38 164 ALA A N 1
ATOM 1293 C CA . ALA A 1 164 ? 1.811 1.808 -6.582 1.00 95.38 164 ALA A CA 1
ATOM 1294 C C . ALA A 1 164 ? 0.444 1.161 -6.814 1.00 95.38 164 ALA A C 1
ATOM 1296 O O . ALA A 1 164 ? -0.041 1.041 -7.936 1.00 95.38 164 ALA A O 1
ATOM 1297 N N . PHE A 1 165 ? -0.208 0.789 -5.714 1.00 94.75 165 PHE A N 1
ATOM 1298 C CA . PHE A 1 165 ? -1.581 0.299 -5.736 1.00 94.75 165 PHE A CA 1
ATOM 1299 C C . PHE A 1 165 ? -2.565 1.459 -5.884 1.00 94.75 165 PHE A C 1
ATOM 1301 O O . PHE A 1 165 ? -2.384 2.511 -5.275 1.00 94.75 165 PHE A O 1
ATOM 1308 N N . SER A 1 166 ? -3.620 1.263 -6.671 1.00 93.31 166 SER A N 1
ATOM 1309 C CA . SER A 1 166 ? -4.721 2.215 -6.789 1.00 93.31 166 SER A CA 1
ATOM 1310 C C . SER A 1 166 ? -6.031 1.479 -7.068 1.00 93.31 166 SER A C 1
ATOM 1312 O O . SER A 1 166 ? -6.059 0.655 -7.986 1.00 93.31 166 SER A O 1
ATOM 1314 N N . PRO A 1 167 ? -7.137 1.811 -6.372 1.00 91.00 167 PRO A N 1
ATOM 1315 C CA . PRO A 1 167 ? -8.461 1.294 -6.712 1.00 91.00 167 PRO A CA 1
ATOM 1316 C C . PRO A 1 167 ? -8.915 1.676 -8.128 1.00 91.00 167 PRO A C 1
ATOM 1318 O O . PRO A 1 167 ? -9.767 1.002 -8.689 1.00 91.00 167 PRO A O 1
ATOM 1321 N N . SER A 1 168 ? -8.337 2.724 -8.731 1.00 90.38 168 SER A N 1
ATOM 1322 C CA . SER A 1 168 ? -8.632 3.123 -10.115 1.00 90.38 168 SER A CA 1
ATOM 1323 C C . SER A 1 168 ? -8.137 2.125 -11.167 1.00 90.38 168 SER A C 1
ATOM 1325 O O . SER A 1 168 ? -8.546 2.219 -12.322 1.00 90.38 168 SER A O 1
ATOM 1327 N N . ASN A 1 169 ? -7.247 1.195 -10.805 1.00 91.75 169 ASN A N 1
ATOM 1328 C CA . ASN A 1 169 ? -6.662 0.216 -11.724 1.00 91.75 169 ASN A CA 1
ATOM 1329 C C . ASN A 1 169 ? -7.605 -0.983 -11.915 1.00 91.75 169 ASN A C 1
ATOM 1331 O O . ASN A 1 169 ? -7.269 -2.119 -11.585 1.00 91.75 169 ASN A O 1
ATOM 1335 N N . MET A 1 170 ? -8.812 -0.719 -12.416 1.00 87.00 170 MET A N 1
ATOM 1336 C CA . MET A 1 170 ? -9.832 -1.742 -12.644 1.00 87.00 170 MET A CA 1
ATOM 1337 C C . MET A 1 170 ? -9.696 -2.376 -14.028 1.00 87.00 170 MET A C 1
ATOM 1339 O O . MET A 1 170 ? -9.302 -1.729 -14.999 1.00 87.00 170 MET A O 1
ATOM 1343 N N . VAL A 1 171 ? -10.064 -3.651 -14.117 1.00 86.44 171 VAL A N 1
ATOM 1344 C CA . VAL A 1 171 ? -10.136 -4.408 -15.373 1.00 86.44 171 VAL A CA 1
ATOM 1345 C C . VAL A 1 171 ? -11.590 -4.518 -15.844 1.00 86.44 171 VAL A C 1
ATOM 1347 O O . VAL A 1 171 ? -12.501 -4.446 -15.014 1.00 86.44 171 VAL A O 1
ATOM 1350 N N . PRO A 1 172 ? -11.849 -4.718 -17.151 1.00 84.94 172 PRO A N 1
ATOM 1351 C CA . PRO A 1 172 ? -13.206 -4.922 -17.651 1.00 84.94 172 PRO A CA 1
ATOM 1352 C C . PRO A 1 172 ? -13.956 -6.008 -16.867 1.00 84.94 172 PRO A C 1
ATOM 1354 O O . PRO A 1 172 ? -13.452 -7.116 -16.698 1.00 84.94 172 PRO A O 1
ATOM 1357 N N . GLY A 1 173 ? -15.163 -5.679 -16.400 1.00 82.50 173 GLY A N 1
ATOM 1358 C CA . GLY A 1 173 ? -15.980 -6.540 -15.535 1.00 82.50 173 GLY A CA 1
ATOM 1359 C C . GLY A 1 173 ? -15.971 -6.144 -14.055 1.00 82.50 173 GLY A C 1
ATOM 1360 O O . GLY A 1 173 ? -16.827 -6.613 -13.311 1.00 82.50 173 GLY A O 1
ATOM 1361 N N . ILE A 1 174 ? -15.068 -5.253 -13.635 1.00 84.50 174 ILE A N 1
ATOM 1362 C CA . ILE A 1 174 ? -15.042 -4.659 -12.292 1.00 84.50 174 ILE A CA 1
ATOM 1363 C C . ILE A 1 174 ? -15.210 -3.144 -12.436 1.00 84.50 174 ILE A C 1
ATOM 1365 O O . ILE A 1 174 ? -14.548 -2.519 -13.262 1.00 84.50 174 ILE A O 1
ATOM 1369 N N . ALA A 1 175 ? -16.110 -2.560 -11.648 1.00 84.00 175 ALA A N 1
ATOM 1370 C CA . ALA A 1 175 ? -16.441 -1.138 -11.685 1.00 84.00 175 ALA A CA 1
ATOM 1371 C C . ALA A 1 175 ? -16.607 -0.588 -10.257 1.00 84.00 175 ALA A C 1
ATOM 1373 O O . ALA A 1 175 ? -16.927 -1.359 -9.346 1.00 84.00 175 ALA A O 1
ATOM 1374 N N . PRO A 1 176 ? -16.393 0.723 -10.037 1.00 83.81 176 PRO A N 1
ATOM 1375 C CA . PRO A 1 176 ? -16.593 1.320 -8.725 1.00 83.81 176 PRO A CA 1
ATOM 1376 C C . PRO A 1 176 ? -18.083 1.394 -8.377 1.00 83.81 176 PRO A C 1
ATOM 1378 O O . PRO A 1 176 ? -18.925 1.632 -9.241 1.00 83.81 176 PRO A O 1
ATOM 1381 N N . SER A 1 177 ? -18.394 1.236 -7.093 1.00 82.06 177 SER A N 1
ATOM 1382 C CA . SER A 1 177 ? -19.712 1.545 -6.536 1.00 82.06 177 SER A CA 1
ATOM 1383 C C . SER A 1 177 ? -19.853 3.043 -6.237 1.00 82.06 177 SER A C 1
ATOM 1385 O O . SER A 1 177 ? -18.872 3.789 -6.271 1.00 82.06 177 SER A O 1
ATOM 1387 N N . ALA A 1 178 ? -21.059 3.486 -5.880 1.00 81.56 178 ALA A N 1
ATOM 1388 C CA . ALA A 1 178 ? -21.329 4.864 -5.460 1.00 81.56 178 ALA A CA 1
ATOM 1389 C C . ALA A 1 178 ? -20.898 5.169 -4.004 1.00 81.56 178 ALA A C 1
ATOM 1391 O O . ALA A 1 178 ? -21.340 6.159 -3.426 1.00 81.56 178 ALA A O 1
ATOM 1392 N N . ASP A 1 179 ? -20.039 4.339 -3.396 1.00 82.69 179 ASP A N 1
ATOM 1393 C CA . ASP A 1 179 ? -19.456 4.625 -2.080 1.00 82.69 179 ASP A CA 1
ATOM 1394 C C . ASP A 1 179 ? -18.619 5.916 -2.156 1.00 82.69 179 ASP A C 1
ATOM 1396 O O . ASP A 1 179 ? -17.625 5.958 -2.891 1.00 82.69 179 ASP A O 1
ATOM 1400 N N . PRO A 1 180 ? -18.979 6.974 -1.403 1.00 77.44 180 PRO A N 1
ATOM 1401 C CA . PRO A 1 180 ? -18.315 8.270 -1.496 1.00 77.44 180 PRO A CA 1
ATOM 1402 C C . PRO A 1 180 ? -16.825 8.208 -1.142 1.00 77.44 180 PRO A C 1
ATOM 1404 O O . PRO A 1 180 ? -16.025 8.981 -1.675 1.00 77.44 180 PRO A O 1
ATOM 1407 N N . VAL A 1 181 ? -16.416 7.282 -0.275 1.00 83.12 181 VAL A N 1
ATOM 1408 C CA . VAL A 1 181 ? -15.009 7.115 0.091 1.00 83.12 181 VAL A CA 1
ATOM 1409 C C . VAL A 1 181 ? -14.262 6.303 -0.945 1.00 83.12 181 VAL A C 1
ATOM 1411 O O . VAL A 1 181 ? -13.129 6.660 -1.272 1.00 83.12 181 VAL A O 1
ATOM 1414 N N . LEU A 1 182 ? -14.887 5.294 -1.553 1.00 84.38 182 LEU A N 1
ATOM 1415 C CA . LEU A 1 182 ? -14.301 4.663 -2.734 1.00 84.38 182 LEU A CA 1
ATOM 1416 C C . LEU A 1 182 ? -14.089 5.692 -3.852 1.00 84.38 182 LEU A C 1
ATOM 1418 O O . LEU A 1 182 ? -12.984 5.764 -4.388 1.00 84.38 182 LEU A O 1
ATOM 1422 N N . GLN A 1 183 ? -15.089 6.530 -4.142 1.00 83.81 183 GLN A N 1
ATOM 1423 C CA . GLN A 1 183 ? -15.014 7.581 -5.165 1.00 83.81 183 GLN A CA 1
ATOM 1424 C C . GLN A 1 183 ? -13.838 8.540 -4.923 1.00 83.81 183 GLN A C 1
ATOM 1426 O O . GLN A 1 183 ? -13.060 8.813 -5.838 1.00 83.81 183 GLN A O 1
ATOM 1431 N N . ALA A 1 184 ? -13.626 8.978 -3.679 1.00 81.88 184 ALA A N 1
ATOM 1432 C CA . ALA A 1 184 ? -12.466 9.799 -3.326 1.00 81.88 184 ALA A CA 1
ATOM 1433 C C . ALA A 1 184 ? -11.129 9.058 -3.546 1.00 81.88 184 ALA A C 1
ATOM 1435 O O . ALA A 1 184 ? -10.158 9.628 -4.061 1.00 81.88 184 ALA A O 1
ATOM 1436 N N . ARG A 1 185 ? -11.069 7.764 -3.206 1.00 88.38 185 ARG A N 1
ATOM 1437 C CA . ARG A 1 185 ? -9.860 6.935 -3.358 1.00 88.38 185 ARG A CA 1
ATOM 1438 C C . ARG A 1 185 ? -9.480 6.690 -4.819 1.00 88.38 185 ARG A C 1
ATOM 1440 O O . ARG A 1 185 ? -8.289 6.549 -5.092 1.00 88.38 185 ARG A O 1
ATOM 1447 N N . LEU A 1 186 ? -10.435 6.702 -5.754 1.00 84.19 186 LEU A N 1
ATOM 1448 C CA . LEU A 1 186 ? -10.147 6.587 -7.193 1.00 84.19 186 LEU A CA 1
ATOM 1449 C C . LEU A 1 186 ? -9.216 7.701 -7.689 1.00 84.19 186 LEU A C 1
ATOM 1451 O O . LEU A 1 186 ? -8.386 7.457 -8.561 1.00 84.19 186 LEU A O 1
ATOM 1455 N N . SER A 1 187 ? -9.324 8.905 -7.122 1.00 87.75 187 SER A N 1
ATOM 1456 C CA . SER A 1 187 ? -8.459 10.035 -7.479 1.00 87.75 187 SER A CA 1
ATOM 1457 C C . SER A 1 187 ? -7.228 10.153 -6.581 1.00 87.75 187 SER A C 1
ATOM 1459 O O . SER A 1 187 ? -6.152 10.500 -7.063 1.00 87.75 187 SER A O 1
ATOM 1461 N N . SER A 1 188 ? -7.363 9.873 -5.281 1.00 89.44 188 SER A N 1
ATOM 1462 C CA . SER A 1 188 ? -6.310 10.143 -4.291 1.00 89.44 188 SER A CA 1
ATOM 1463 C C . SER A 1 188 ? -5.042 9.306 -4.498 1.00 89.44 188 SER A C 1
ATOM 1465 O O . SER A 1 188 ? -3.937 9.844 -4.472 1.00 89.44 188 SER A O 1
ATOM 1467 N N . TYR A 1 189 ? -5.178 8.003 -4.754 1.00 92.31 189 TYR A N 1
ATOM 1468 C CA . TYR A 1 189 ? -4.027 7.110 -4.925 1.00 92.31 189 TYR A CA 1
ATOM 1469 C C . TYR A 1 189 ? -3.160 7.448 -6.148 1.00 92.31 189 TYR A C 1
ATOM 1471 O O . TYR A 1 189 ? -1.941 7.566 -5.984 1.00 92.31 189 TYR A O 1
ATOM 1479 N N . PRO A 1 190 ? -3.719 7.629 -7.364 1.00 92.56 190 PRO A N 1
ATOM 1480 C CA . PRO A 1 190 ? -2.898 7.979 -8.516 1.00 92.56 190 PRO A CA 1
ATOM 1481 C C . PRO A 1 190 ? -2.315 9.392 -8.401 1.00 92.56 190 PRO A C 1
ATOM 1483 O O . PRO A 1 190 ? -1.236 9.634 -8.934 1.00 92.56 190 PRO A O 1
ATOM 1486 N N . ASP A 1 191 ? -2.984 10.319 -7.709 1.00 92.81 191 ASP A N 1
ATOM 1487 C CA . ASP A 1 191 ? -2.430 11.644 -7.414 1.00 92.81 191 ASP A CA 1
ATOM 1488 C C . ASP A 1 191 ? -1.200 11.558 -6.495 1.00 92.81 191 ASP A C 1
ATOM 1490 O O . ASP A 1 191 ? -0.108 11.995 -6.867 1.00 92.81 191 ASP A O 1
ATOM 1494 N N . ALA A 1 192 ? -1.327 10.859 -5.364 1.00 91.50 192 ALA A N 1
ATOM 1495 C CA . ALA A 1 192 ? -0.218 10.627 -4.442 1.00 91.50 192 ALA A CA 1
ATOM 1496 C C . ALA A 1 192 ? 0.951 9.881 -5.108 1.00 91.50 192 ALA A C 1
ATOM 1498 O O . ALA A 1 192 ? 2.115 10.207 -4.869 1.00 91.50 192 ALA A O 1
ATOM 1499 N N . ALA A 1 193 ? 0.669 8.902 -5.975 1.00 93.00 193 ALA A N 1
ATOM 1500 C CA . ALA A 1 193 ? 1.700 8.176 -6.714 1.00 93.00 193 ALA A CA 1
ATOM 1501 C C . ALA A 1 193 ? 2.503 9.092 -7.653 1.00 93.00 193 ALA A C 1
ATOM 1503 O O . ALA A 1 193 ? 3.727 8.977 -7.696 1.00 93.00 193 ALA A O 1
ATOM 1504 N N . ARG A 1 194 ? 1.850 10.039 -8.344 1.00 93.19 194 ARG A N 1
ATOM 1505 C CA . ARG A 1 194 ? 2.537 11.009 -9.217 1.00 93.19 194 ARG A CA 1
ATOM 1506 C C . ARG A 1 194 ? 3.482 11.917 -8.444 1.00 93.19 194 ARG A C 1
ATOM 1508 O O . ARG A 1 194 ? 4.566 12.204 -8.939 1.00 93.19 194 ARG A O 1
ATOM 1515 N N . TYR A 1 195 ? 3.087 12.357 -7.251 1.00 93.31 195 TYR A N 1
ATOM 1516 C CA . TYR A 1 195 ? 3.958 13.159 -6.394 1.00 93.31 195 TYR A CA 1
ATOM 1517 C C . TYR A 1 195 ? 5.130 12.336 -5.845 1.00 93.31 195 TYR A C 1
ATOM 1519 O O . TYR A 1 195 ? 6.279 12.761 -5.913 1.00 93.31 195 TYR A O 1
ATOM 1527 N N . ARG A 1 196 ? 4.842 11.137 -5.329 1.00 93.31 196 ARG A N 1
ATOM 1528 C CA . ARG A 1 196 ? 5.812 10.299 -4.614 1.00 93.31 196 ARG A CA 1
ATOM 1529 C C . ARG A 1 196 ? 6.850 9.638 -5.521 1.00 93.31 196 ARG A C 1
ATOM 1531 O O . ARG A 1 196 ? 8.004 9.529 -5.129 1.00 93.31 196 ARG A O 1
ATOM 1538 N N . LEU A 1 197 ? 6.435 9.160 -6.694 1.00 93.50 197 LEU A N 1
ATOM 1539 C CA . LEU A 1 197 ? 7.271 8.375 -7.614 1.00 93.50 197 LEU A CA 1
ATOM 1540 C C . LEU A 1 197 ? 7.557 9.089 -8.940 1.00 93.50 197 LEU A C 1
ATOM 1542 O O . LEU A 1 197 ? 8.414 8.654 -9.704 1.00 93.50 197 LEU A O 1
ATOM 1546 N N . GLY A 1 198 ? 6.837 10.172 -9.225 1.00 93.94 198 GLY A N 1
ATOM 1547 C CA . GLY A 1 198 ? 6.915 10.895 -10.486 1.00 93.94 198 GLY A CA 1
ATOM 1548 C C . GLY A 1 198 ? 5.809 10.519 -11.471 1.00 93.94 198 GLY A C 1
ATOM 1549 O O . GLY A 1 198 ? 5.082 9.536 -11.323 1.00 93.94 198 GLY A O 1
ATOM 1550 N N . THR A 1 199 ? 5.680 11.331 -12.519 1.00 93.38 199 THR A N 1
ATOM 1551 C CA . THR A 1 199 ? 4.619 11.218 -13.533 1.00 93.38 199 THR A CA 1
ATOM 1552 C C . THR A 1 199 ? 4.591 9.853 -14.223 1.00 93.38 199 THR A C 1
ATOM 1554 O O . THR A 1 199 ? 3.515 9.354 -14.538 1.00 93.38 199 THR A O 1
ATOM 1557 N N . ASN A 1 200 ? 5.761 9.236 -14.407 1.00 95.12 200 ASN A N 1
ATOM 1558 C CA . ASN A 1 200 ? 5.948 7.984 -15.139 1.00 95.12 200 ASN A CA 1
ATOM 1559 C C . ASN A 1 200 ? 6.041 6.739 -14.240 1.00 95.12 200 ASN A C 1
ATOM 1561 O O . ASN A 1 200 ? 6.573 5.719 -14.669 1.00 95.12 200 ASN A O 1
ATOM 1565 N N . TYR A 1 201 ? 5.510 6.776 -13.012 1.00 94.94 201 TYR A N 1
ATOM 1566 C CA . TYR A 1 201 ? 5.610 5.663 -12.053 1.00 94.94 201 TYR A CA 1
ATOM 1567 C C . TYR A 1 201 ? 5.080 4.313 -12.571 1.00 94.94 201 TYR A C 1
ATOM 1569 O O . TYR A 1 201 ? 5.511 3.262 -12.103 1.00 94.94 201 TYR A O 1
ATOM 1577 N N . GLN A 1 202 ? 4.164 4.333 -13.544 1.00 94.44 202 GLN A N 1
ATOM 1578 C CA . GLN A 1 202 ? 3.617 3.141 -14.202 1.00 94.44 202 GLN A CA 1
ATOM 1579 C C . GLN A 1 202 ? 4.647 2.412 -15.085 1.00 94.44 202 GLN A C 1
ATOM 1581 O O . GLN A 1 202 ? 4.423 1.267 -15.455 1.00 94.44 202 GLN A O 1
ATOM 1586 N N . GLN A 1 203 ? 5.763 3.066 -15.435 1.00 93.62 203 GLN A N 1
ATOM 1587 C CA . GLN A 1 203 ? 6.869 2.475 -16.198 1.00 93.62 203 GLN A CA 1
ATOM 1588 C C . GLN A 1 203 ? 7.859 1.701 -15.304 1.00 93.62 203 GLN A C 1
ATOM 1590 O O . GLN A 1 203 ? 8.746 1.022 -15.818 1.00 93.62 203 GLN A O 1
ATOM 1595 N N . LEU A 1 204 ? 7.745 1.813 -13.973 1.00 94.00 204 LEU A N 1
ATOM 1596 C CA . LEU A 1 204 ? 8.578 1.059 -13.032 1.00 94.00 204 LEU A CA 1
ATOM 1597 C C . LEU A 1 204 ? 8.224 -0.429 -13.091 1.00 94.00 204 LEU A C 1
ATOM 1599 O O . LEU A 1 204 ? 7.055 -0.782 -13.216 1.00 94.00 204 LEU A O 1
ATOM 1603 N N . LYS A 1 205 ? 9.218 -1.309 -12.930 1.00 93.00 205 LYS A N 1
ATOM 1604 C CA . LYS A 1 205 ? 9.033 -2.767 -13.050 1.00 93.00 205 LYS A CA 1
ATOM 1605 C C . LYS A 1 205 ? 8.002 -3.360 -12.091 1.00 93.00 205 LYS A C 1
ATOM 1607 O O . LYS A 1 205 ? 7.306 -4.293 -12.468 1.00 93.00 205 LYS A O 1
ATOM 1612 N N . SER A 1 206 ? 7.859 -2.799 -10.896 1.00 92.75 206 SER A N 1
ATOM 1613 C CA . SER A 1 206 ? 6.841 -3.212 -9.922 1.00 92.75 206 SER A CA 1
ATOM 1614 C C . SER A 1 206 ? 5.417 -2.774 -10.287 1.00 92.75 206 SER A C 1
ATOM 1616 O O . SER A 1 206 ? 4.457 -3.319 -9.748 1.00 92.75 206 SER A O 1
ATOM 1618 N N . ASN A 1 207 ? 5.266 -1.816 -11.209 1.00 95.56 207 ASN A N 1
ATOM 1619 C CA . ASN A 1 207 ? 3.984 -1.217 -11.592 1.00 95.56 207 ASN A CA 1
ATOM 1620 C C . ASN A 1 207 ? 3.596 -1.475 -13.054 1.00 95.56 207 ASN A C 1
ATOM 1622 O O . ASN A 1 207 ? 2.450 -1.209 -13.424 1.00 95.56 207 ASN A O 1
ATOM 1626 N N . GLU A 1 208 ? 4.531 -1.935 -13.892 1.00 93.88 208 GLU A N 1
ATOM 1627 C CA . GLU A 1 208 ? 4.269 -2.163 -15.308 1.00 93.88 208 GLU A CA 1
ATOM 1628 C C . GLU A 1 208 ? 3.238 -3.291 -15.479 1.00 93.88 208 GLU A C 1
ATOM 1630 O O . GLU A 1 208 ? 3.352 -4.352 -14.858 1.00 93.88 208 GLU A O 1
ATOM 1635 N N . PRO A 1 209 ? 2.203 -3.100 -16.310 1.00 93.50 209 PRO A N 1
ATOM 1636 C CA . PRO A 1 209 ? 1.291 -4.186 -16.615 1.00 93.50 209 PRO A CA 1
ATOM 1637 C C . PRO A 1 209 ? 1.993 -5.231 -17.489 1.00 93.50 209 PRO A C 1
ATOM 1639 O O . PRO A 1 209 ? 2.831 -4.916 -18.330 1.00 93.50 209 PRO A O 1
ATOM 1642 N N . HIS A 1 210 ? 1.584 -6.492 -17.351 1.00 92.12 210 HIS A N 1
ATOM 1643 C CA . HIS A 1 210 ? 2.093 -7.575 -18.198 1.00 92.12 210 HIS A CA 1
ATOM 1644 C C . HIS A 1 210 ? 1.595 -7.507 -19.651 1.00 92.12 210 HIS A C 1
ATOM 1646 O O . HIS A 1 210 ? 2.171 -8.141 -20.534 1.00 92.12 210 HIS A O 1
ATOM 1652 N N . CYS A 1 211 ? 0.505 -6.781 -19.908 1.00 90.00 211 CYS A N 1
ATOM 1653 C CA . CYS A 1 211 ? -0.016 -6.575 -21.253 1.00 90.00 211 CYS A CA 1
ATOM 1654 C C . CYS A 1 211 ? 0.626 -5.354 -21.922 1.00 90.00 211 CYS A C 1
ATOM 1656 O O . CYS A 1 211 ? 1.071 -4.415 -21.265 1.00 90.00 211 CYS A O 1
ATOM 1658 N N . SER A 1 212 ? 0.647 -5.350 -23.256 1.00 87.38 212 SER A N 1
ATOM 1659 C CA . SER A 1 212 ? 1.145 -4.208 -24.020 1.00 87.38 212 SER A CA 1
ATOM 1660 C C . SER A 1 212 ? 0.286 -2.965 -23.775 1.00 87.38 212 SER A C 1
ATOM 1662 O O . SER A 1 212 ? -0.930 -2.992 -23.972 1.00 87.38 212 SER A O 1
ATOM 1664 N N . VAL A 1 213 ? 0.931 -1.864 -23.389 1.00 88.56 213 VAL A N 1
ATOM 1665 C CA . VAL A 1 213 ? 0.280 -0.566 -23.175 1.00 88.56 213 VAL A CA 1
ATOM 1666 C C . VAL A 1 213 ? 0.409 0.285 -24.428 1.00 88.56 213 VAL A C 1
ATOM 1668 O O . VAL A 1 213 ? 1.510 0.502 -24.929 1.00 88.56 213 VAL A O 1
ATOM 1671 N N . TYR A 1 214 ? -0.718 0.812 -24.906 1.00 87.38 214 TYR A N 1
ATOM 1672 C CA . TYR A 1 214 ? -0.750 1.804 -25.976 1.00 87.38 214 TYR A CA 1
ATOM 1673 C C . TYR A 1 214 ? -1.578 3.018 -25.546 1.00 87.38 214 TYR A C 1
ATOM 1675 O O . TYR A 1 214 ? -2.794 3.065 -25.735 1.00 87.38 214 TYR A O 1
ATOM 1683 N N . ALA A 1 215 ? -0.906 3.999 -24.940 1.00 87.25 215 ALA A N 1
ATOM 1684 C CA . ALA A 1 215 ? -1.493 5.262 -24.496 1.00 87.25 215 ALA A CA 1
ATOM 1685 C C . ALA A 1 215 ? -0.746 6.444 -25.144 1.00 87.25 215 ALA A C 1
ATOM 1687 O O . ALA A 1 215 ? -0.003 7.151 -24.466 1.00 87.25 215 ALA A O 1
ATOM 1688 N N . PRO A 1 216 ? -0.927 6.685 -26.459 1.00 84.25 216 PRO A N 1
ATOM 1689 C CA . PRO A 1 216 ? -0.105 7.631 -27.223 1.00 84.25 216 PRO A CA 1
ATOM 1690 C C . PRO A 1 216 ? -0.240 9.093 -26.773 1.00 84.25 216 PRO A C 1
ATOM 1692 O O . PRO A 1 216 ? 0.600 9.914 -27.133 1.00 84.25 216 PRO A O 1
ATOM 1695 N N . TYR A 1 217 ? -1.281 9.418 -25.999 1.00 86.50 217 TYR A N 1
ATOM 1696 C CA . TYR A 1 217 ? -1.518 10.742 -25.417 1.00 86.50 217 TYR A CA 1
ATOM 1697 C C . TYR A 1 217 ? -0.772 10.973 -24.091 1.00 86.50 217 TYR A C 1
ATOM 1699 O O . TYR A 1 217 ? -0.682 12.112 -23.639 1.00 86.50 217 TYR A O 1
ATOM 1707 N N . GLN A 1 218 ? -0.250 9.920 -23.451 1.00 89.44 218 GLN A N 1
ATOM 1708 C CA . GLN A 1 218 ? 0.609 10.031 -22.271 1.00 89.44 218 GLN A CA 1
ATOM 1709 C C . GLN A 1 218 ? 2.063 9.945 -22.722 1.00 89.44 218 GLN A C 1
ATOM 1711 O O . GLN A 1 218 ? 2.574 8.860 -22.992 1.00 89.44 218 GLN A O 1
ATOM 1716 N N . ARG A 1 219 ? 2.704 11.106 -22.843 1.00 88.38 219 ARG A N 1
ATOM 1717 C CA . ARG A 1 219 ? 4.085 11.251 -23.304 1.00 88.38 219 ARG A CA 1
ATOM 1718 C C . ARG A 1 219 ? 4.899 12.117 -22.363 1.00 88.38 219 ARG A C 1
ATOM 1720 O O . ARG A 1 219 ? 4.344 12.877 -21.570 1.00 88.38 219 ARG A O 1
ATOM 1727 N N . ASP A 1 220 ? 6.210 12.025 -22.531 1.00 91.44 220 ASP A N 1
ATOM 1728 C CA . ASP A 1 220 ? 7.206 12.832 -21.837 1.00 91.44 220 ASP A CA 1
ATOM 1729 C C . ASP A 1 220 ? 7.131 12.643 -20.311 1.00 91.44 220 ASP A C 1
ATOM 1731 O O . ASP A 1 220 ? 6.957 11.529 -19.819 1.00 91.44 220 ASP A O 1
ATOM 1735 N N . GLY A 1 221 ? 7.304 13.720 -19.543 1.00 91.31 221 GLY A N 1
ATOM 1736 C CA . GLY A 1 221 ? 7.380 13.678 -18.085 1.00 91.31 221 GLY A CA 1
ATOM 1737 C C . GLY A 1 221 ? 8.763 13.275 -17.570 1.00 91.31 221 GLY A C 1
ATOM 1738 O O . GLY A 1 221 ? 9.604 12.734 -18.291 1.00 91.31 221 GLY A O 1
ATOM 1739 N N . LEU A 1 222 ? 9.010 13.569 -16.292 1.00 91.00 222 LEU A N 1
ATOM 1740 C CA . LEU A 1 222 ? 10.277 13.234 -15.646 1.00 91.00 222 LEU A CA 1
ATOM 1741 C C . LEU A 1 222 ? 10.514 11.714 -15.704 1.00 91.00 222 LEU A C 1
ATOM 1743 O O . LEU A 1 222 ? 9.589 10.931 -15.470 1.00 91.00 222 LEU A O 1
ATOM 1747 N N . SER A 1 223 ? 11.747 11.317 -16.024 1.00 89.25 223 SER A N 1
ATOM 1748 C CA . SER A 1 223 ? 12.195 9.916 -16.050 1.00 89.25 223 SER A CA 1
ATOM 1749 C C . SER A 1 223 ? 11.374 8.988 -16.961 1.00 89.25 223 SER A C 1
ATOM 1751 O O . SER A 1 223 ? 11.092 7.849 -16.597 1.00 89.25 223 SER A O 1
ATOM 1753 N N . SER A 1 224 ? 10.978 9.454 -18.151 1.00 90.44 224 SER A N 1
ATOM 1754 C CA . SER A 1 224 ? 10.401 8.574 -19.179 1.00 90.44 224 SER A CA 1
ATOM 1755 C C . SER A 1 224 ? 11.468 7.640 -19.765 1.00 90.44 224 SER A C 1
ATOM 1757 O O . SER A 1 224 ? 12.472 8.111 -20.297 1.00 90.44 224 SER A O 1
ATOM 1759 N N . ILE A 1 225 ? 11.235 6.326 -19.712 1.00 89.12 225 ILE A N 1
ATOM 1760 C CA . ILE A 1 225 ? 12.200 5.276 -20.097 1.00 89.12 225 ILE A CA 1
ATOM 1761 C C . ILE A 1 225 ? 11.661 4.293 -21.149 1.00 89.12 225 ILE A C 1
ATOM 1763 O O . ILE A 1 225 ? 12.413 3.492 -21.694 1.00 89.12 225 ILE A O 1
ATOM 1767 N N . ASN A 1 226 ? 10.374 4.367 -21.491 1.00 84.88 226 ASN A N 1
ATOM 1768 C CA . ASN A 1 226 ? 9.708 3.457 -22.434 1.00 84.88 226 ASN A CA 1
ATOM 1769 C C . ASN A 1 226 ? 9.878 3.825 -23.928 1.00 84.88 226 ASN A C 1
ATOM 1771 O O . ASN A 1 226 ? 9.137 3.328 -24.775 1.00 84.88 226 ASN A O 1
ATOM 1775 N N . GLY A 1 227 ? 10.795 4.737 -24.268 1.00 85.56 227 GLY A N 1
ATOM 1776 C CA . GLY A 1 227 ? 10.995 5.216 -25.644 1.00 85.56 227 GLY A CA 1
ATOM 1777 C C . GLY A 1 227 ? 9.928 6.196 -26.160 1.00 85.56 227 GLY A C 1
ATOM 1778 O O . GLY A 1 227 ? 9.990 6.598 -27.322 1.00 85.56 227 GLY A O 1
ATOM 1779 N N . ASN A 1 228 ? 8.971 6.606 -25.314 1.00 87.81 228 ASN A N 1
ATOM 1780 C CA . ASN A 1 228 ? 8.007 7.684 -25.570 1.00 87.81 228 ASN A CA 1
ATOM 1781 C C . ASN A 1 228 ? 7.208 7.539 -26.885 1.00 87.81 228 ASN A C 1
ATOM 1783 O O . ASN A 1 228 ? 6.879 8.530 -27.538 1.00 87.81 228 ASN A O 1
ATOM 1787 N N . TYR A 1 229 ? 6.943 6.293 -27.298 1.00 87.19 229 TYR A N 1
ATOM 1788 C CA . TYR A 1 229 ? 6.262 5.923 -28.549 1.00 87.19 229 TYR A CA 1
ATOM 1789 C C . TYR A 1 229 ? 6.906 6.473 -29.843 1.00 87.19 229 TYR A C 1
ATOM 1791 O O . TYR A 1 229 ? 6.259 6.511 -30.889 1.00 87.19 229 TYR A O 1
ATOM 1799 N N . GLY A 1 230 ? 8.174 6.899 -29.811 1.00 88.25 230 GLY A N 1
ATOM 1800 C CA . GLY A 1 230 ? 8.905 7.361 -30.995 1.00 88.25 230 GLY A CA 1
ATOM 1801 C C . GLY A 1 230 ? 8.143 8.405 -31.828 1.00 88.25 230 GLY A C 1
ATOM 1802 O O . GLY A 1 230 ? 7.614 9.382 -31.295 1.00 88.25 230 GLY A O 1
ATOM 1803 N N . SER A 1 231 ? 8.078 8.187 -33.145 1.00 86.56 231 SER A N 1
ATOM 1804 C CA . SER A 1 231 ? 7.430 9.090 -34.109 1.00 86.56 231 SER A CA 1
ATOM 1805 C C . SER A 1 231 ? 5.909 8.948 -34.205 1.00 86.56 231 SER A C 1
ATOM 1807 O O . SER A 1 231 ? 5.310 9.584 -35.073 1.00 86.56 231 SER A O 1
ATOM 1809 N N . ASP A 1 232 ? 5.273 8.111 -33.378 1.00 86.25 232 ASP A N 1
ATOM 1810 C CA . ASP A 1 232 ? 3.819 7.970 -33.428 1.00 86.25 232 ASP A CA 1
ATOM 1811 C C . ASP A 1 232 ? 3.133 9.320 -33.147 1.00 86.25 232 ASP A C 1
ATOM 1813 O O . ASP A 1 232 ? 3.673 10.154 -32.413 1.00 86.25 232 ASP A O 1
ATOM 1817 N N . PRO A 1 233 ? 1.919 9.552 -33.665 1.00 85.06 233 PRO A N 1
ATOM 1818 C CA . PRO A 1 233 ? 1.105 10.694 -33.266 1.00 85.06 233 PRO A CA 1
ATOM 1819 C C . PRO A 1 233 ? 0.798 10.682 -31.759 1.00 85.06 233 PRO A C 1
ATOM 1821 O O . PRO A 1 233 ? 0.575 9.629 -31.163 1.00 85.06 233 PRO A O 1
ATOM 1824 N N . ASN A 1 234 ? 0.736 11.859 -31.132 1.00 85.62 234 ASN A N 1
ATOM 1825 C CA . ASN A 1 234 ? 0.388 12.025 -29.711 1.00 85.62 234 ASN A CA 1
ATOM 1826 C C . ASN A 1 234 ? -1.126 12.206 -29.461 1.00 85.62 234 ASN A C 1
ATOM 1828 O O . ASN A 1 234 ? -1.544 12.686 -28.409 1.00 85.62 234 ASN A O 1
ATOM 1832 N N . TYR A 1 235 ? -1.959 11.831 -30.433 1.00 81.69 235 TYR A N 1
ATOM 1833 C CA . TYR A 1 235 ? -3.416 11.923 -30.386 1.00 81.69 235 TYR A CA 1
ATOM 1834 C C . TYR A 1 235 ? -4.055 10.641 -30.933 1.00 81.69 235 TYR A C 1
ATOM 1836 O O . TYR A 1 235 ? -3.484 9.938 -31.766 1.00 81.69 235 TYR A O 1
ATOM 1844 N N . VAL A 1 236 ? -5.259 10.324 -30.452 1.00 74.81 236 VAL A N 1
ATOM 1845 C CA . VAL A 1 236 ? -5.986 9.099 -30.826 1.00 74.81 236 VAL A CA 1
ATOM 1846 C C . VAL A 1 236 ? -6.711 9.298 -32.164 1.00 74.81 236 VAL A C 1
ATOM 1848 O O . VAL A 1 236 ? -7.107 10.414 -32.495 1.00 74.81 236 VAL A O 1
ATOM 1851 N N . ARG A 1 237 ? -6.939 8.207 -32.914 1.00 67.94 237 ARG A N 1
ATOM 1852 C CA . ARG A 1 237 ? -7.648 8.189 -34.215 1.00 67.94 237 ARG A CA 1
ATOM 1853 C C . ARG A 1 237 ? -6.937 8.954 -35.332 1.00 67.94 237 ARG A C 1
ATOM 1855 O O . ARG A 1 237 ? -7.579 9.533 -36.206 1.00 67.94 237 ARG A O 1
ATOM 1862 N N . SER A 1 238 ? -5.611 8.945 -35.312 1.00 69.19 238 SER A N 1
ATOM 1863 C CA . SER A 1 238 ? -4.843 9.427 -36.448 1.00 69.19 238 SER A CA 1
ATOM 1864 C C . SER A 1 238 ? -5.079 8.553 -37.683 1.00 69.19 238 SER A C 1
ATOM 1866 O O . SER A 1 238 ? -5.193 7.334 -37.576 1.00 69.19 238 SER A O 1
ATOM 1868 N N . SER A 1 239 ? -5.109 9.162 -38.867 1.00 68.50 239 SER A N 1
ATOM 1869 C CA . SER A 1 239 ? -5.132 8.437 -40.143 1.00 68.50 239 SER A CA 1
ATOM 1870 C C . SER A 1 239 ? -3.836 7.660 -40.411 1.00 68.50 239 SER A C 1
ATOM 1872 O O . SER A 1 239 ? -3.810 6.823 -41.309 1.00 68.50 239 SER A O 1
ATOM 1874 N N . PHE A 1 240 ? -2.772 7.923 -39.642 1.00 68.38 240 PHE A N 1
ATOM 1875 C CA . PHE A 1 240 ? -1.456 7.306 -39.808 1.00 68.38 240 PHE A CA 1
ATOM 1876 C C . PHE A 1 240 ? -1.359 5.859 -39.291 1.00 68.38 240 PHE A C 1
ATOM 1878 O O . PHE A 1 240 ? -0.410 5.170 -39.653 1.00 68.38 240 PHE A O 1
ATOM 1885 N N . GLY A 1 241 ? -2.321 5.368 -38.499 1.00 66.44 241 GLY A N 1
ATOM 1886 C CA . GLY A 1 241 ? -2.285 3.998 -37.975 1.00 66.44 241 GLY A CA 1
ATOM 1887 C C . GLY A 1 241 ? -3.677 3.449 -37.639 1.00 66.44 241 GLY A C 1
ATOM 1888 O O . GLY A 1 241 ? -4.400 4.079 -36.864 1.00 66.44 241 GLY A O 1
ATOM 1889 N N . PRO A 1 242 ? -4.087 2.289 -38.190 1.00 66.88 242 PRO A N 1
ATOM 1890 C CA . PRO A 1 242 ? -5.362 1.678 -37.838 1.00 66.88 242 PRO A CA 1
ATOM 1891 C C . PRO A 1 242 ? -5.319 1.152 -36.398 1.00 66.88 242 PRO A C 1
ATOM 1893 O O . PRO A 1 242 ? -4.470 0.338 -36.044 1.00 66.88 242 PRO A O 1
ATOM 1896 N N . LEU A 1 243 ? -6.268 1.590 -35.572 1.00 70.56 243 LEU A N 1
ATOM 1897 C CA . LEU A 1 243 ? -6.508 0.993 -34.260 1.00 70.56 243 LEU A CA 1
ATOM 1898 C C . LEU A 1 243 ? -7.418 -0.222 -34.419 1.00 70.56 243 LEU A C 1
ATOM 1900 O O . LEU A 1 243 ? -8.480 -0.126 -35.038 1.00 70.56 243 LEU A O 1
ATOM 1904 N N . ALA A 1 244 ? -7.020 -1.353 -33.836 1.00 70.12 244 ALA A N 1
ATOM 1905 C CA . ALA A 1 244 ? -7.899 -2.508 -33.758 1.00 70.12 244 ALA A CA 1
ATOM 1906 C C . ALA A 1 244 ? -9.143 -2.144 -32.922 1.00 70.12 244 ALA A C 1
ATOM 1908 O O . ALA A 1 244 ? -9.001 -1.585 -31.828 1.00 70.12 244 ALA A O 1
ATOM 1909 N N . PRO A 1 245 ? -10.365 -2.432 -33.403 1.00 64.25 245 PRO A N 1
ATOM 1910 C CA . PRO A 1 245 ? -11.562 -2.220 -32.607 1.00 64.25 245 PRO A CA 1
ATOM 1911 C C . PRO A 1 245 ? -11.529 -3.161 -31.401 1.00 64.25 245 PRO A C 1
ATOM 1913 O O . PRO A 1 245 ? -11.393 -4.375 -31.547 1.00 64.25 245 PRO A O 1
ATOM 1916 N N . VAL A 1 246 ? -11.664 -2.605 -30.199 1.00 64.12 246 VAL A N 1
ATOM 1917 C CA . VAL A 1 246 ? -11.794 -3.410 -28.984 1.00 64.12 246 VAL A CA 1
ATOM 1918 C C . VAL A 1 246 ? -13.188 -4.042 -28.995 1.00 64.12 246 VAL A C 1
ATOM 1920 O O . VAL A 1 246 ? -14.189 -3.348 -28.848 1.00 64.12 246 VAL A O 1
ATOM 1923 N N . THR A 1 247 ? -13.272 -5.365 -29.138 1.00 57.59 247 THR A N 1
ATOM 1924 C CA . THR A 1 247 ? -14.509 -6.172 -29.035 1.00 57.59 247 THR A CA 1
ATOM 1925 C C . THR A 1 247 ? -15.003 -6.335 -27.591 1.00 57.59 247 THR A C 1
ATOM 1927 O O . THR A 1 247 ? -15.686 -7.299 -27.250 1.00 57.59 247 THR A O 1
ATOM 1930 N N . CYS A 1 248 ? -14.680 -5.389 -26.712 1.00 55.62 248 CYS A N 1
ATOM 1931 C CA . CYS A 1 248 ? -15.312 -5.292 -25.408 1.00 55.62 248 CYS A CA 1
ATOM 1932 C C . CYS A 1 248 ? -16.697 -4.688 -25.634 1.00 55.62 248 CYS A C 1
ATOM 1934 O O . CYS A 1 248 ? -16.812 -3.588 -26.178 1.00 55.62 248 CYS A O 1
ATOM 1936 N N . LYS A 1 249 ? -17.757 -5.397 -25.232 1.00 48.25 249 LYS A N 1
ATOM 1937 C CA . LYS A 1 249 ? -19.079 -4.783 -25.105 1.00 48.25 249 LYS A CA 1
ATOM 1938 C C . LYS A 1 249 ? -18.953 -3.703 -24.033 1.00 48.25 249 LYS A C 1
ATOM 1940 O O . LYS A 1 249 ? -19.030 -4.015 -22.850 1.00 48.25 249 LYS A O 1
ATOM 1945 N N . VAL A 1 250 ? -18.717 -2.455 -24.437 1.00 48.44 250 VAL A N 1
ATOM 1946 C CA . VAL A 1 250 ? -18.845 -1.310 -23.537 1.00 48.44 250 VAL A CA 1
ATOM 1947 C C . VAL A 1 250 ? -20.303 -1.303 -23.116 1.00 48.44 250 VAL A C 1
ATOM 1949 O O . VAL A 1 250 ? -21.181 -0.933 -23.892 1.00 48.44 250 VAL A O 1
ATOM 1952 N N . GLN A 1 251 ? -20.574 -1.813 -21.920 1.00 47.91 251 GLN A N 1
ATOM 1953 C CA . GLN A 1 251 ? -21.869 -1.647 -21.296 1.00 47.91 251 GLN A CA 1
ATOM 1954 C C . GLN A 1 251 ? -21.952 -0.157 -20.982 1.00 47.91 251 GLN A C 1
ATOM 1956 O O . GLN A 1 251 ? -21.349 0.322 -20.025 1.00 47.91 251 GLN A O 1
ATOM 1961 N N . THR A 1 252 ? -22.609 0.610 -21.849 1.00 43.66 252 THR A N 1
ATOM 1962 C CA . THR A 1 252 ? -23.045 1.947 -21.479 1.00 43.66 252 THR A CA 1
ATOM 1963 C C . THR A 1 252 ? -24.054 1.759 -20.356 1.00 43.66 252 THR A C 1
ATOM 1965 O O . THR A 1 252 ? -25.202 1.380 -20.585 1.00 43.66 252 THR A O 1
ATOM 1968 N N . VAL A 1 253 ? -23.592 1.927 -19.117 1.00 48.22 253 VAL A N 1
ATOM 1969 C CA . VAL A 1 253 ? -24.456 1.943 -17.938 1.00 48.22 253 VAL A CA 1
ATOM 1970 C C . VAL A 1 253 ? -25.287 3.218 -18.050 1.00 48.22 253 VAL A C 1
ATOM 1972 O O . VAL A 1 253 ? -24.837 4.304 -17.707 1.00 48.22 253 VAL A O 1
ATOM 1975 N N . HIS A 1 254 ? -26.463 3.098 -18.664 1.00 45.38 254 HIS A N 1
ATOM 1976 C CA . HIS A 1 254 ? -27.399 4.205 -18.861 1.00 45.38 254 HIS A CA 1
ATOM 1977 C C . HIS A 1 254 ? -28.299 4.443 -17.640 1.00 45.38 254 HIS A C 1
ATOM 1979 O O . HIS A 1 254 ? -29.014 5.440 -17.621 1.00 45.38 254 HIS A O 1
ATOM 1985 N N . ASP A 1 255 ? -28.241 3.575 -16.626 1.00 44.19 255 ASP A N 1
ATOM 1986 C CA . ASP A 1 255 ? -29.064 3.675 -15.421 1.00 44.19 255 ASP A CA 1
ATOM 1987 C C . ASP A 1 255 ? -28.202 4.026 -14.199 1.00 44.19 255 ASP A C 1
ATOM 1989 O O . ASP A 1 255 ? -27.593 3.168 -13.564 1.00 44.19 255 ASP A O 1
ATOM 1993 N N . ILE A 1 256 ? -28.145 5.323 -13.884 1.00 51.03 256 ILE A N 1
ATOM 1994 C CA . ILE A 1 256 ? -27.457 5.907 -12.714 1.00 51.03 256 ILE A CA 1
ATOM 1995 C C . ILE A 1 256 ? -28.441 5.991 -11.522 1.00 51.03 256 ILE A C 1
ATOM 1997 O O . ILE A 1 256 ? -28.353 6.857 -10.659 1.00 51.03 256 ILE A O 1
ATOM 2001 N N . GLN A 1 257 ? -29.450 5.113 -11.466 1.00 47.97 257 GLN A N 1
ATOM 2002 C CA . GLN A 1 257 ? -30.504 5.195 -10.442 1.00 47.97 257 GLN A CA 1
ATOM 2003 C C . GLN A 1 257 ? -29.965 4.992 -9.014 1.00 47.97 257 GLN A C 1
ATOM 2005 O O . GLN A 1 257 ? -30.520 5.536 -8.065 1.00 47.97 257 GLN A O 1
ATOM 2010 N N . HIS A 1 258 ? -28.830 4.304 -8.862 1.00 50.16 258 HIS A N 1
ATOM 2011 C CA . HIS A 1 258 ? -28.222 4.010 -7.562 1.00 50.16 258 HIS A CA 1
ATOM 2012 C C . HIS A 1 258 ? -27.457 5.181 -6.908 1.00 50.16 258 HIS A C 1
ATOM 2014 O O . HIS A 1 258 ? -27.049 5.048 -5.757 1.00 50.16 258 HIS A O 1
ATOM 2020 N N . GLU A 1 259 ? -27.260 6.325 -7.579 1.00 51.09 259 GLU A N 1
ATOM 2021 C CA . GLU A 1 259 ? -26.567 7.485 -6.973 1.00 51.09 259 GLU A CA 1
ATOM 2022 C C . GLU A 1 259 ? -27.469 8.346 -6.069 1.00 51.09 259 GLU A C 1
ATOM 2024 O O . GLU A 1 259 ? -26.984 9.203 -5.330 1.00 51.09 259 GLU A O 1
ATOM 2029 N N . LEU A 1 260 ? -28.784 8.115 -6.083 1.00 44.88 260 LEU A N 1
ATOM 2030 C CA . LEU A 1 260 ? -29.759 8.840 -5.268 1.00 44.88 260 LEU A CA 1
ATOM 2031 C C . LEU A 1 260 ? -30.320 7.915 -4.188 1.00 44.88 260 LEU A C 1
ATOM 2033 O O . LEU A 1 260 ? -31.365 7.299 -4.373 1.00 44.88 260 LEU A O 1
ATOM 2037 N N . TRP A 1 261 ? -29.656 7.833 -3.032 1.00 51.72 261 TRP A N 1
ATOM 2038 C CA . TRP A 1 261 ? -30.227 7.131 -1.880 1.00 51.72 261 TRP A CA 1
ATOM 2039 C C . TRP A 1 261 ? -30.113 7.919 -0.576 1.00 51.72 261 TRP A C 1
ATOM 2041 O O . TRP A 1 261 ? -29.044 8.387 -0.186 1.00 51.72 261 TRP A O 1
ATOM 2051 N N . SER A 1 262 ? -31.237 8.039 0.134 1.00 46.03 262 SER A N 1
ATOM 2052 C CA . SER A 1 262 ? -31.316 8.641 1.466 1.00 46.03 262 SER A CA 1
ATOM 2053 C C . SER A 1 262 ? -31.090 7.567 2.535 1.00 46.03 262 SER A C 1
ATOM 2055 O O . SER A 1 262 ? -31.999 6.808 2.872 1.00 46.03 262 SER A O 1
ATOM 2057 N N . GLY A 1 263 ? -29.869 7.471 3.059 1.00 43.41 263 GLY A N 1
ATOM 2058 C CA . GLY A 1 263 ? -29.518 6.491 4.089 1.00 43.41 263 GLY A CA 1
ATOM 2059 C C . GLY A 1 263 ? -30.082 6.824 5.478 1.00 43.41 263 GLY A C 1
ATOM 2060 O O . GLY A 1 263 ? -30.059 7.975 5.913 1.00 43.41 263 GLY A O 1
ATOM 2061 N N . LYS A 1 264 ? -30.533 5.796 6.208 1.00 40.38 264 LYS A N 1
ATOM 2062 C CA . LYS A 1 264 ? -30.762 5.831 7.663 1.00 40.38 264 LYS A CA 1
ATOM 2063 C C . LYS A 1 264 ? -29.589 5.143 8.367 1.00 40.38 264 LYS A C 1
ATOM 2065 O O . LYS A 1 264 ? -29.226 4.025 8.011 1.00 40.38 264 LYS A O 1
ATOM 2070 N N . LEU A 1 265 ? -29.017 5.804 9.373 1.00 34.84 265 LEU A N 1
ATOM 2071 C CA . LEU A 1 265 ? -27.908 5.280 10.175 1.00 34.84 265 LEU A CA 1
ATOM 2072 C C . LEU A 1 265 ? -28.395 4.105 11.045 1.00 34.84 265 LEU A C 1
ATOM 2074 O O . LEU A 1 265 ? -29.394 4.232 11.750 1.00 34.84 265 LEU A O 1
ATOM 2078 N N . THR A 1 266 ? -27.696 2.971 11.032 1.00 38.59 266 THR 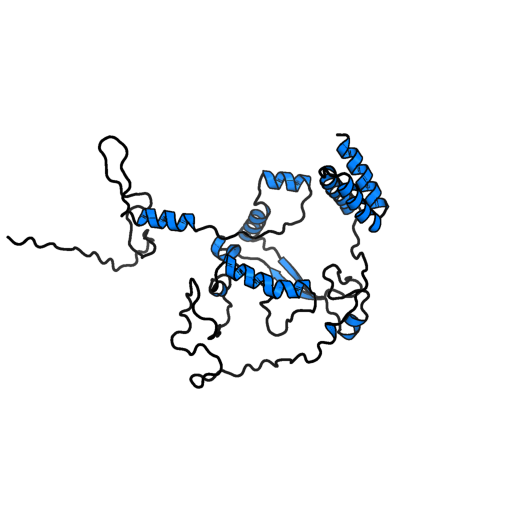A N 1
ATOM 2079 C CA . THR A 1 266 ? -27.885 1.888 12.019 1.00 38.59 266 THR A CA 1
ATOM 2080 C C . THR A 1 266 ? -26.531 1.412 12.530 1.00 38.59 266 THR A C 1
ATOM 2082 O O . THR A 1 266 ? -25.549 1.449 11.799 1.00 38.59 266 THR A O 1
ATOM 2085 N N . VAL A 1 267 ? -26.437 1.075 13.817 1.00 41.25 267 VAL A N 1
ATOM 2086 C CA . VAL A 1 267 ? -25.189 1.335 14.550 1.00 41.25 267 VAL A CA 1
ATOM 2087 C C . VAL A 1 267 ? -24.249 0.119 14.691 1.00 41.25 267 VAL A C 1
ATOM 2089 O O . VAL A 1 267 ? -23.055 0.356 14.786 1.00 41.25 267 VAL A O 1
ATOM 2092 N N . PHE A 1 268 ? -24.671 -1.155 14.595 1.00 49.19 268 PHE A N 1
ATOM 2093 C CA . PHE A 1 268 ? -23.764 -2.288 14.920 1.00 49.19 268 PHE A CA 1
ATOM 2094 C C . PHE A 1 268 ? -23.993 -3.577 14.116 1.00 49.19 268 PHE A C 1
ATOM 2096 O O . PHE A 1 268 ? -25.123 -3.847 13.706 1.00 49.19 268 PHE A O 1
ATOM 2103 N N . THR A 1 269 ? -22.919 -4.370 13.925 1.00 38.59 269 THR A N 1
ATOM 2104 C CA . THR A 1 269 ? -22.954 -5.618 13.125 1.00 38.59 269 THR A CA 1
ATOM 2105 C C . THR A 1 269 ? -21.980 -6.744 13.532 1.00 38.59 269 THR A C 1
ATOM 2107 O O . THR A 1 269 ? -21.913 -7.741 12.824 1.00 38.59 269 THR A O 1
ATOM 2110 N N . SER A 1 270 ? -21.218 -6.648 14.622 1.00 45.59 270 SER A N 1
ATOM 2111 C CA . SER A 1 270 ? -20.320 -7.746 15.029 1.00 45.59 270 SER A CA 1
ATOM 2112 C C . SER A 1 270 ? -20.724 -8.332 16.376 1.00 45.59 270 SER A C 1
ATOM 2114 O O . SER A 1 270 ? -20.932 -7.583 17.329 1.00 45.59 270 SER A O 1
ATOM 2116 N N . GLU A 1 271 ? -20.798 -9.661 16.451 1.00 43.75 271 GLU A N 1
ATOM 2117 C CA . GLU A 1 271 ? -20.796 -10.403 17.712 1.00 43.75 271 GLU A CA 1
ATOM 2118 C C . GLU A 1 271 ? -19.344 -10.504 18.193 1.00 43.75 271 GLU A C 1
ATOM 2120 O O . GLU A 1 271 ? -18.467 -10.941 17.448 1.00 43.75 271 GLU A O 1
ATOM 2125 N N . VAL A 1 272 ? -19.088 -10.016 19.403 1.00 48.81 272 VAL A N 1
ATOM 2126 C CA . VAL A 1 272 ? -17.770 -9.977 20.050 1.00 48.81 272 VAL A CA 1
ATOM 2127 C C . VAL A 1 272 ? -17.776 -11.031 21.158 1.00 48.81 272 VAL A C 1
ATOM 2129 O O . VAL A 1 272 ? -18.784 -11.166 21.851 1.00 48.81 272 VAL A O 1
ATOM 2132 N N . VAL A 1 273 ? -16.695 -11.802 21.301 1.00 55.59 273 VAL A N 1
ATOM 2133 C CA . VAL A 1 273 ? -16.579 -12.878 22.304 1.00 55.59 273 VAL A CA 1
ATOM 2134 C C . VAL A 1 273 ? -16.139 -12.289 23.656 1.00 55.59 273 VAL A C 1
ATOM 2136 O O . VAL A 1 273 ? -15.513 -11.232 23.696 1.00 55.59 273 VAL A O 1
ATOM 2139 N N . ASP A 1 274 ? -16.453 -12.951 24.775 1.00 58.72 274 ASP A N 1
ATOM 2140 C CA . ASP A 1 274 ? -16.189 -12.436 26.133 1.00 58.72 274 ASP A CA 1
ATOM 2141 C C . ASP A 1 274 ? -14.709 -12.061 26.385 1.00 58.72 274 ASP A C 1
ATOM 2143 O O . ASP A 1 274 ? -14.438 -11.036 27.018 1.00 58.72 274 ASP A O 1
ATOM 2147 N N . ASP A 1 275 ? -13.758 -12.826 25.832 1.00 55.50 275 ASP A N 1
ATOM 2148 C CA . ASP A 1 275 ? -12.313 -12.560 25.953 1.00 55.50 275 ASP A CA 1
ATOM 2149 C C . ASP A 1 275 ? -11.880 -11.282 25.197 1.00 55.50 275 ASP A C 1
ATOM 2151 O O . ASP A 1 275 ? -11.023 -10.526 25.666 1.00 55.50 275 ASP A O 1
ATOM 2155 N N . ASP A 1 276 ? -12.523 -10.964 24.067 1.00 58.03 276 ASP A N 1
ATOM 2156 C CA . ASP A 1 276 ? -12.265 -9.728 23.312 1.00 58.03 276 ASP A CA 1
ATOM 2157 C C . ASP A 1 276 ? -12.725 -8.487 24.097 1.00 58.03 276 ASP A C 1
ATOM 2159 O O . ASP A 1 276 ? -12.158 -7.397 23.958 1.00 58.03 276 ASP A O 1
ATOM 2163 N N . PHE A 1 277 ? -13.733 -8.640 24.961 1.00 64.75 277 PHE A N 1
ATOM 2164 C CA . PHE A 1 277 ? -14.290 -7.544 25.751 1.00 64.75 277 PHE A CA 1
ATOM 2165 C C . PHE A 1 277 ? -13.324 -7.075 26.848 1.00 64.75 277 PHE A C 1
ATOM 2167 O O . PHE A 1 277 ? -13.210 -5.873 27.102 1.00 64.75 277 PHE A O 1
ATOM 2174 N N . GLU A 1 278 ? -12.598 -7.988 27.502 1.00 65.88 278 GLU A N 1
ATOM 2175 C CA . GLU A 1 278 ? -11.615 -7.609 28.528 1.00 65.88 278 GLU A CA 1
ATOM 2176 C C . GLU A 1 278 ? -10.436 -6.839 27.933 1.00 65.88 278 GLU A C 1
ATOM 2178 O O . GLU A 1 278 ? -10.034 -5.799 28.469 1.00 65.88 278 GLU A O 1
ATOM 2183 N N . ASN A 1 279 ? -9.937 -7.297 26.785 1.00 73.69 279 ASN A N 1
ATOM 2184 C CA . ASN A 1 279 ? -8.869 -6.623 26.059 1.00 73.69 279 ASN A CA 1
ATOM 2185 C C . ASN A 1 279 ? -9.313 -5.263 25.519 1.00 73.69 279 ASN A C 1
ATOM 2187 O O . ASN A 1 279 ? -8.582 -4.283 25.672 1.00 73.69 279 ASN A O 1
ATOM 2191 N N . LEU A 1 280 ? -10.528 -5.165 24.970 1.00 80.81 280 LEU A N 1
ATOM 2192 C CA . LEU A 1 280 ? -11.095 -3.901 24.505 1.00 80.81 280 LEU A CA 1
ATOM 2193 C C . LEU A 1 280 ? -11.189 -2.876 25.640 1.00 80.81 280 LEU A C 1
ATOM 2195 O O . LEU A 1 280 ? -10.689 -1.760 25.497 1.00 80.81 280 LEU A O 1
ATOM 2199 N N . VAL A 1 281 ? -11.784 -3.252 26.778 1.00 85.00 281 VAL A N 1
ATOM 2200 C CA . VAL A 1 281 ? -11.921 -2.356 27.938 1.00 85.00 281 VAL A CA 1
ATOM 2201 C C . VAL A 1 281 ? -10.551 -1.914 28.438 1.00 85.00 281 VAL A C 1
ATOM 2203 O O . VAL A 1 281 ? -10.355 -0.728 28.693 1.00 85.00 281 VAL A O 1
ATOM 2206 N N . ARG A 1 282 ? -9.593 -2.841 28.564 1.00 83.94 282 ARG A N 1
ATOM 2207 C CA . ARG A 1 282 ? -8.233 -2.530 29.022 1.00 83.94 282 ARG A CA 1
ATOM 2208 C C . ARG A 1 282 ? -7.527 -1.559 28.077 1.00 83.94 282 ARG A C 1
ATOM 2210 O O . ARG A 1 282 ? -6.949 -0.588 28.555 1.00 83.94 282 ARG A O 1
ATOM 2217 N N . ASN A 1 283 ? -7.590 -1.801 26.769 1.00 85.50 283 ASN A N 1
ATOM 2218 C CA . ASN A 1 283 ? -6.914 -0.980 25.764 1.00 85.50 283 ASN A CA 1
ATOM 2219 C C . ASN A 1 283 ? -7.535 0.424 25.693 1.00 85.50 283 ASN A C 1
ATOM 2221 O O . ASN A 1 283 ? -6.827 1.418 25.841 1.00 85.50 283 ASN A O 1
ATOM 2225 N N . VAL A 1 284 ? -8.867 0.514 25.586 1.00 87.38 284 VAL A N 1
ATOM 2226 C CA . VAL A 1 284 ? -9.587 1.798 25.538 1.00 87.38 284 VAL A CA 1
ATOM 2227 C C . VAL A 1 284 ? -9.384 2.595 26.827 1.00 87.38 284 VAL A C 1
ATOM 2229 O O . VAL A 1 284 ? -9.149 3.802 26.777 1.00 87.38 284 VAL A O 1
ATOM 2232 N N . ALA A 1 285 ? -9.445 1.943 27.991 1.00 88.25 285 ALA A N 1
ATOM 2233 C CA . ALA A 1 285 ? -9.192 2.607 29.265 1.00 88.25 285 ALA A CA 1
ATOM 2234 C C . ALA A 1 285 ? -7.739 3.085 29.390 1.00 88.25 285 ALA A C 1
ATOM 2236 O O . ALA A 1 285 ? -7.519 4.187 29.890 1.00 88.25 285 ALA A O 1
ATOM 2237 N N . GLY A 1 286 ? -6.766 2.298 28.915 1.00 86.31 286 GLY A N 1
ATOM 2238 C CA . GLY A 1 286 ? -5.354 2.682 28.872 1.00 86.31 286 GLY A CA 1
ATOM 2239 C C . GLY A 1 286 ? -5.122 3.952 28.054 1.00 86.31 286 GLY A C 1
ATOM 2240 O O . GLY A 1 286 ? -4.507 4.901 28.543 1.00 86.31 286 GLY A O 1
ATOM 2241 N N . ASP A 1 287 ? -5.700 4.028 26.855 1.00 87.56 287 ASP A N 1
ATOM 2242 C CA . ASP A 1 287 ? -5.585 5.207 25.991 1.00 87.56 287 ASP A CA 1
ATOM 2243 C C . ASP A 1 287 ? -6.297 6.429 26.589 1.00 87.56 287 ASP A C 1
ATOM 2245 O O . ASP A 1 287 ? -5.735 7.527 26.657 1.00 87.56 287 ASP A O 1
ATOM 2249 N N . LEU A 1 288 ? -7.528 6.252 27.082 1.00 88.94 288 LEU A N 1
ATOM 2250 C CA . LEU A 1 288 ? -8.320 7.341 27.659 1.00 88.94 288 LEU A CA 1
ATOM 2251 C C . LEU A 1 288 ? -7.755 7.858 28.990 1.00 88.94 288 LEU A C 1
ATOM 2253 O O . LEU A 1 288 ? -7.928 9.044 29.298 1.00 88.94 288 LEU A O 1
ATOM 2257 N N . ALA A 1 289 ? -7.050 7.026 29.762 1.00 87.12 289 ALA A N 1
ATOM 2258 C CA . ALA A 1 289 ? -6.355 7.447 30.981 1.00 87.12 289 ALA A CA 1
ATOM 2259 C C . ALA A 1 289 ? -5.244 8.472 30.690 1.00 87.12 289 ALA A C 1
ATOM 2261 O O . ALA A 1 289 ? -5.044 9.398 31.480 1.00 87.12 289 ALA A O 1
ATOM 2262 N N . ASN A 1 290 ? -4.603 8.387 29.521 1.00 86.25 290 ASN A N 1
ATOM 2263 C CA . ASN A 1 290 ? -3.566 9.326 29.080 1.00 86.25 290 ASN A CA 1
ATOM 2264 C C . ASN A 1 290 ? -4.127 10.665 28.558 1.00 86.25 290 ASN A C 1
ATOM 2266 O O . ASN A 1 290 ? -3.393 11.650 28.420 1.00 86.25 290 ASN A O 1
ATOM 2270 N N . VAL A 1 291 ? -5.435 10.750 28.285 1.00 88.31 291 VAL A N 1
ATOM 2271 C CA . VAL A 1 291 ? -6.079 11.974 27.783 1.00 88.31 291 VAL A CA 1
ATOM 2272 C C . VAL A 1 291 ? -6.155 13.023 28.892 1.00 88.31 291 VAL A C 1
ATOM 2274 O O . VAL A 1 291 ? -6.922 12.879 29.841 1.00 88.31 291 VAL A O 1
ATOM 2277 N N . LYS A 1 292 ? -5.405 14.122 28.749 1.00 86.94 292 LYS A N 1
ATOM 2278 C CA . LYS A 1 292 ? -5.344 15.215 29.743 1.00 86.94 292 LYS A CA 1
ATOM 2279 C C . LYS A 1 292 ? -6.634 16.038 29.855 1.00 86.94 292 LYS A C 1
ATOM 2281 O O . LYS A 1 292 ? -6.886 16.655 30.884 1.00 86.94 292 LYS A O 1
ATOM 2286 N N . GLY A 1 293 ? -7.430 16.099 28.787 1.00 88.81 293 GLY A N 1
ATOM 2287 C CA . GLY A 1 293 ? -8.664 16.881 28.751 1.00 88.81 293 GLY A CA 1
ATOM 2288 C C . GLY A 1 293 ? -9.846 16.113 29.337 1.00 88.81 293 GLY A C 1
ATOM 2289 O O . GLY A 1 293 ? -10.392 15.240 28.667 1.00 88.81 293 GLY A O 1
ATOM 2290 N N . GLU A 1 294 ? -10.299 16.489 30.535 1.00 86.69 294 GLU A N 1
ATOM 2291 C CA . GLU A 1 294 ? -11.448 15.855 31.209 1.00 86.69 294 GLU A CA 1
ATOM 2292 C C . GLU A 1 294 ? -12.715 15.876 30.340 1.00 86.69 294 GLU A C 1
ATOM 2294 O O . GLU A 1 294 ? -13.423 14.877 30.221 1.00 86.69 294 GLU A O 1
ATOM 2299 N N . ARG A 1 295 ? -12.961 16.996 29.649 1.00 90.88 295 ARG A N 1
ATOM 2300 C CA . ARG A 1 295 ? -14.087 17.128 28.719 1.00 90.88 295 ARG A CA 1
ATOM 2301 C C . ARG A 1 295 ? -14.032 16.092 27.594 1.00 90.88 295 ARG A C 1
ATOM 2303 O O . ARG A 1 295 ? -15.051 15.477 27.305 1.00 90.88 295 ARG A O 1
ATOM 2310 N N . VAL A 1 296 ? -12.861 15.910 26.982 1.00 89.75 296 VAL A N 1
ATOM 2311 C CA . VAL A 1 296 ? -12.664 14.973 25.864 1.00 89.75 296 VAL A CA 1
ATOM 2312 C C . VAL A 1 296 ? -12.856 13.540 26.345 1.00 89.75 296 VAL A C 1
ATOM 2314 O O . VAL A 1 296 ? -13.561 12.771 25.704 1.00 89.75 296 VAL A O 1
ATOM 2317 N N . ARG A 1 297 ? -12.297 13.205 27.513 1.00 88.75 297 ARG A N 1
ATOM 2318 C CA . ARG A 1 297 ? -12.464 11.890 28.139 1.00 88.75 297 ARG A CA 1
ATOM 2319 C C . ARG A 1 297 ? -13.940 11.577 28.396 1.00 88.75 297 ARG A C 1
ATOM 2321 O O . ARG A 1 297 ? -14.409 10.513 28.010 1.00 88.75 297 ARG A O 1
ATOM 2328 N N . ARG A 1 298 ? -14.686 12.517 28.983 1.00 89.31 298 ARG A N 1
ATOM 2329 C CA . ARG A 1 298 ? -16.123 12.354 29.248 1.00 89.31 298 ARG A CA 1
ATOM 2330 C C . ARG A 1 298 ? -16.938 12.200 27.964 1.00 89.31 298 ARG A C 1
ATOM 2332 O O . ARG A 1 298 ? -17.788 11.323 27.892 1.00 89.31 298 ARG A O 1
ATOM 2339 N N . GLU A 1 299 ? -16.690 13.041 26.960 1.00 90.62 299 GLU A N 1
ATOM 2340 C CA . GLU A 1 299 ? -17.391 12.954 25.671 1.00 90.62 299 GLU A CA 1
ATOM 2341 C C . GLU A 1 299 ? -17.077 11.637 24.938 1.00 90.62 299 GLU A C 1
ATOM 2343 O O . GLU A 1 299 ? -17.980 11.047 24.352 1.00 90.62 299 GLU A O 1
ATOM 2348 N N . ALA A 1 300 ? -15.841 11.132 25.018 1.00 89.25 300 ALA A N 1
ATOM 2349 C CA . ALA A 1 300 ? -15.465 9.839 24.444 1.00 89.25 300 ALA A CA 1
ATOM 2350 C C . ALA A 1 300 ? -16.191 8.668 25.123 1.00 89.25 300 ALA A C 1
ATOM 2352 O O . ALA A 1 300 ? -16.726 7.795 24.446 1.00 89.25 300 ALA A O 1
ATOM 2353 N N . ILE A 1 301 ? -16.269 8.671 26.454 1.00 89.06 301 ILE A N 1
ATOM 2354 C CA . ILE A 1 301 ? -17.002 7.651 27.217 1.00 89.06 301 ILE A CA 1
ATOM 2355 C C . ILE A 1 301 ? -18.499 7.689 26.888 1.00 89.06 301 ILE A C 1
ATOM 2357 O O . ILE A 1 301 ? -19.122 6.644 26.725 1.00 89.06 301 ILE A O 1
ATOM 2361 N N . GLU A 1 302 ? -19.066 8.881 26.705 1.00 89.06 302 GLU A N 1
ATOM 2362 C CA . GLU A 1 302 ? -20.465 9.041 26.304 1.00 89.06 302 GLU A CA 1
ATOM 2363 C C . GLU A 1 302 ? -20.753 8.436 24.919 1.00 89.06 302 GLU A C 1
ATOM 2365 O O . GLU A 1 302 ? -21.858 7.958 24.667 1.00 89.06 302 GLU A O 1
ATOM 2370 N N . ILE A 1 303 ? -19.766 8.403 24.014 1.00 86.44 303 ILE A N 1
ATOM 2371 C CA . ILE A 1 303 ? -19.898 7.692 22.734 1.00 86.44 303 ILE A CA 1
ATOM 2372 C C . ILE A 1 303 ? -20.020 6.185 22.978 1.00 86.44 303 ILE A C 1
ATOM 2374 O O . ILE A 1 303 ? -20.920 5.570 22.412 1.00 86.44 303 ILE A O 1
ATOM 2378 N N . PHE A 1 304 ? -19.183 5.603 23.842 1.00 85.56 304 PHE A N 1
ATOM 2379 C CA . PHE A 1 304 ? -19.289 4.184 24.207 1.00 85.56 304 PHE A CA 1
ATOM 2380 C C . PHE A 1 304 ? -20.593 3.872 24.941 1.00 85.56 304 PHE A C 1
ATOM 2382 O O . PHE A 1 304 ? -21.191 2.837 24.682 1.00 85.56 304 PHE A O 1
ATOM 2389 N N . ARG A 1 305 ? -21.101 4.793 25.764 1.00 85.62 305 ARG A N 1
ATOM 2390 C CA . ARG A 1 305 ? -22.394 4.637 26.446 1.00 85.62 305 ARG A CA 1
ATOM 2391 C C . ARG A 1 305 ? -23.561 4.500 25.465 1.00 85.62 305 ARG A C 1
ATOM 2393 O O . ARG A 1 305 ? -24.491 3.740 25.700 1.00 85.62 305 ARG A O 1
ATOM 2400 N N . ARG A 1 306 ? -23.496 5.184 24.316 1.00 82.50 306 ARG A N 1
ATOM 2401 C CA . ARG A 1 306 ? -24.482 5.027 23.226 1.00 82.50 306 ARG A CA 1
ATOM 2402 C C . ARG A 1 306 ? -24.373 3.688 22.495 1.00 82.50 306 ARG A C 1
ATOM 2404 O O . ARG A 1 306 ? -25.307 3.333 21.779 1.00 82.50 306 ARG A O 1
ATOM 2411 N N . VAL A 1 307 ? -23.232 3.008 22.611 1.00 79.00 307 VAL A N 1
ATOM 2412 C CA . VAL A 1 307 ? -22.998 1.671 22.056 1.00 79.00 307 VAL A CA 1
ATOM 2413 C C . VAL A 1 307 ? -23.561 0.625 23.007 1.00 79.00 307 VAL A C 1
ATOM 2415 O O . VAL A 1 307 ? -24.445 -0.133 22.620 1.00 79.00 307 VAL A O 1
ATOM 2418 N N . ASP A 1 308 ? -23.063 0.623 24.242 1.00 82.19 308 ASP A N 1
ATOM 2419 C CA . ASP A 1 308 ? -23.438 -0.301 25.304 1.00 82.19 308 ASP A CA 1
ATOM 2420 C C . ASP A 1 308 ? -23.155 0.343 26.675 1.00 82.19 308 ASP A C 1
ATOM 2422 O O . ASP A 1 308 ? -22.068 0.872 26.931 1.00 82.19 308 ASP A O 1
ATOM 2426 N N . GLU A 1 309 ? -24.156 0.324 27.556 1.00 85.38 309 GLU A N 1
ATOM 2427 C CA . GLU A 1 309 ? -24.075 0.979 28.865 1.00 85.38 309 GLU A CA 1
ATOM 2428 C C . GLU A 1 309 ? -23.107 0.249 29.815 1.00 85.38 309 GLU A C 1
ATOM 2430 O O . GLU A 1 309 ? -22.349 0.898 30.538 1.00 85.38 309 GLU A O 1
ATOM 2435 N N . ASP A 1 310 ? -23.075 -1.089 29.795 1.00 85.38 310 ASP A N 1
ATOM 2436 C CA . ASP A 1 310 ? -22.180 -1.881 30.650 1.00 85.38 310 ASP A CA 1
ATOM 2437 C C . ASP A 1 310 ? -20.716 -1.701 30.230 1.00 85.38 310 ASP A C 1
ATOM 2439 O O . ASP A 1 310 ? -19.840 -1.488 31.076 1.00 85.38 310 ASP A O 1
ATOM 2443 N N . LEU A 1 311 ? -20.450 -1.675 28.920 1.00 83.75 311 LEU A N 1
ATOM 2444 C CA . LEU A 1 311 ? -19.133 -1.384 28.356 1.00 83.75 311 LEU A CA 1
ATOM 2445 C C . LEU A 1 311 ? -18.604 -0.037 28.852 1.00 83.75 311 LEU A C 1
ATOM 2447 O O . LEU A 1 311 ? -17.463 0.052 29.313 1.00 83.75 311 LEU A O 1
ATOM 2451 N N . ALA A 1 312 ? -19.432 1.007 28.793 1.00 86.31 312 ALA A N 1
ATOM 2452 C CA . ALA A 1 312 ? -19.046 2.341 29.236 1.00 86.31 312 ALA A CA 1
ATOM 2453 C C . ALA A 1 312 ? -18.731 2.383 30.737 1.00 86.31 312 ALA A C 1
ATOM 2455 O O . ALA A 1 312 ? -17.700 2.934 31.128 1.00 86.31 312 ALA A O 1
ATOM 2456 N N . ILE A 1 313 ? -19.558 1.743 31.573 1.00 89.62 313 ILE A N 1
ATOM 2457 C CA . ILE A 1 313 ? -19.319 1.641 33.022 1.00 89.62 313 ILE A CA 1
ATOM 2458 C C . ILE A 1 313 ? -18.005 0.902 33.307 1.00 89.62 313 ILE A C 1
ATOM 2460 O O . ILE A 1 313 ? -17.219 1.319 34.164 1.00 89.62 313 ILE A O 1
ATOM 2464 N N . ARG A 1 314 ? -17.730 -0.191 32.588 1.00 88.12 314 ARG A N 1
ATOM 2465 C CA . ARG A 1 314 ? -16.490 -0.965 32.740 1.00 88.12 314 ARG A CA 1
ATOM 2466 C C . ARG A 1 314 ? -15.258 -0.147 32.352 1.00 88.12 314 ARG A C 1
ATOM 2468 O O . ARG A 1 314 ? -14.262 -0.207 33.075 1.00 88.12 314 ARG A O 1
ATOM 2475 N N . ILE A 1 315 ? -15.334 0.639 31.276 1.00 89.31 315 ILE A N 1
ATOM 2476 C CA . ILE A 1 315 ? -14.271 1.568 30.858 1.00 89.31 315 ILE A CA 1
ATOM 2477 C C . ILE A 1 315 ? -14.062 2.658 31.916 1.00 89.31 315 ILE A C 1
ATOM 2479 O O . ILE A 1 315 ? -12.928 2.875 32.340 1.00 89.31 315 ILE A O 1
ATOM 2483 N N . GLU A 1 316 ? -15.129 3.306 32.395 1.00 89.50 316 GLU A N 1
ATOM 2484 C CA . GLU A 1 316 ? -15.056 4.334 33.447 1.00 89.50 316 GLU A CA 1
ATOM 2485 C C . GLU A 1 316 ? -14.371 3.808 34.709 1.00 89.50 316 GLU A C 1
ATOM 2487 O O . GLU A 1 316 ? -13.430 4.426 35.217 1.00 89.50 316 GLU A O 1
ATOM 2492 N N . ARG A 1 317 ? -14.799 2.633 35.185 1.00 91.00 317 ARG A N 1
ATOM 2493 C CA . ARG A 1 317 ? -14.199 1.977 36.350 1.00 91.00 317 ARG A CA 1
ATOM 2494 C C . ARG A 1 317 ? -12.715 1.709 36.124 1.00 91.00 317 ARG A C 1
ATOM 2496 O O . ARG A 1 317 ? -11.903 1.999 37.000 1.00 91.00 317 ARG A O 1
ATOM 2503 N N . LYS A 1 318 ? -12.347 1.202 34.944 1.00 89.19 318 LYS A N 1
ATOM 2504 C CA . LYS A 1 318 ? -10.954 0.865 34.640 1.00 89.19 318 LYS A CA 1
ATOM 2505 C C . LYS A 1 318 ? -10.056 2.099 34.547 1.00 89.19 318 LYS A C 1
ATOM 2507 O O . LYS A 1 318 ? -8.927 2.066 35.027 1.00 89.19 318 LYS A O 1
ATOM 2512 N N . ILE A 1 319 ? -10.560 3.208 34.007 1.00 88.31 319 ILE A N 1
ATOM 2513 C CA . ILE A 1 319 ? -9.842 4.491 33.991 1.00 88.31 319 ILE A CA 1
ATOM 2514 C C . ILE A 1 319 ? -9.601 5.000 35.417 1.00 88.31 319 ILE A C 1
ATOM 2516 O O . ILE A 1 319 ? -8.516 5.508 35.709 1.00 88.31 319 ILE A O 1
ATOM 2520 N N . ALA A 1 320 ? -10.589 4.869 36.308 1.00 86.62 320 ALA A N 1
ATOM 2521 C CA . ALA A 1 320 ? -10.442 5.265 37.707 1.00 86.62 320 ALA A CA 1
ATOM 2522 C C . ALA A 1 320 ? -9.375 4.422 38.432 1.00 86.62 320 ALA A C 1
ATOM 2524 O O . ALA A 1 320 ? -8.544 4.981 39.147 1.00 86.62 320 ALA A O 1
ATOM 2525 N N . GLU A 1 321 ? -9.339 3.106 38.191 1.00 87.94 321 GLU A N 1
ATOM 2526 C CA . GLU A 1 321 ? -8.286 2.212 38.703 1.00 87.94 321 GLU A CA 1
ATOM 2527 C C . GLU A 1 321 ? -6.886 2.654 38.245 1.00 87.94 321 GLU A C 1
ATOM 2529 O O . GLU A 1 321 ? -5.982 2.769 39.070 1.00 87.94 321 GLU A O 1
ATOM 2534 N N . LEU A 1 322 ? -6.722 2.960 36.953 1.00 83.69 322 LEU A N 1
ATOM 2535 C CA . LEU A 1 322 ? -5.444 3.386 36.366 1.00 83.69 322 LEU A CA 1
ATOM 2536 C C . LEU A 1 322 ? -5.008 4.791 36.799 1.00 83.69 322 LEU A C 1
ATOM 2538 O O . LEU A 1 322 ? -3.820 5.071 36.839 1.00 83.69 322 LEU A O 1
ATOM 2542 N N . SER A 1 323 ? -5.951 5.676 37.131 1.00 72.81 323 SER A N 1
ATOM 2543 C CA . SER A 1 323 ? -5.646 7.042 37.588 1.00 72.81 323 SER A CA 1
ATOM 2544 C C . SER A 1 323 ? -5.233 7.104 39.066 1.00 72.81 323 SER A C 1
ATOM 2546 O O . SER A 1 323 ? -4.814 8.159 39.537 1.00 72.81 323 SER A O 1
ATOM 2548 N N . THR A 1 324 ? -5.409 6.005 39.809 1.00 64.62 324 THR A N 1
ATOM 2549 C CA . THR A 1 324 ? -5.073 5.902 41.241 1.00 64.62 324 THR A CA 1
ATOM 2550 C C . THR A 1 324 ? -3.693 5.260 41.469 1.00 64.62 324 THR A C 1
ATOM 2552 O O . THR A 1 324 ? -3.184 5.292 42.590 1.00 64.62 324 THR A O 1
ATOM 2555 N N . GLN A 1 325 ? -3.096 4.677 40.423 1.00 52.19 325 GLN A N 1
ATOM 2556 C CA . GLN A 1 325 ? -1.735 4.125 40.400 1.00 52.19 325 GLN A CA 1
ATOM 2557 C C . GLN A 1 325 ? -0.723 5.177 39.940 1.00 52.19 325 GLN A C 1
ATOM 2559 O O . GLN A 1 325 ? 0.418 5.123 40.450 1.00 52.19 325 GLN A O 1
#

InterPro domains:
  IPR011614 Catalase core domain [PF00199] (22-70)
  IPR011614 Catalase core domain [PF00199] (76-241)
  IPR011614 Catalase core domain [SM01060] (22-244)
  IPR018028 Catalase, mono-functional, haem-containing [PS51402] (1-325)
  IPR018028 Catalase, mono-functional, haem-containing [PTHR11465] (76-320)
  IPR020835 Catalase superfamily [SSF56634] (15-70)
  IPR020835 Catalase superfamily [SSF56634] (77-319)

Organism: Monilinia laxa (NCBI:txid61186)